Protein AF-A0A812UC90-F1 (afdb_monomer_lite)

Secondary structure (DSSP, 8-state):
--THHHHHHHHHHHHTTTTSS---HHHHHHHHHHHHHHHHHTS-S--TT---SGGGGT--HHHHHHHHHHHHHHHHHHHHHHHHHT-SHHHHHHHHHHSEEEEEES----THHHHHHHHHHHTTT-EEEE-SS-EEEEEEHHHHHHHHHHSHHHHHHHHHHHHHSPP---TT--------PPPPPP-----------------------------------------------------------------------------------------PPPP----HHHHHHHHHHHHS-SSPPPHHHHHHHHHHHHHS---HHHHHHH-HHHHHHHHHHHTTT-HHHHHHHHHHHHHHHHHHHHHHHHT-

Organism: NCBI:txid878477

Sequence (368 aa):
MALNANAMRARNIIQGKRKRAKVDYRAVAREIEAEERRRQGVFSDGSDGSQGEEAIETMTPKEWSAMHASQCAKATKLFHQWMLSTCTPRHDELLKRKGKLVTRLPVSLIGPGRILLQKGLASYGITLNFHAQETTVAVDATARQRYQARHVAEWQAAKAKLASKPPARDPQARPTLRLDAPAPEPSGQEDSKEPESGNTPRRKRLRRIVDSDEEAPVAPEAKVQPQPAAEEAAGPAETAAPPMAEQPEETAAPAEEVPASTADSMEAVPCSAEVLPPPAEEPLEKTVVKVKGALEATPAPPAAKVLEMLTFLETQRVNSEIMLSTKIGATVTGLRKTYAGYPTLAQRAKDLVQRWKSEYERERALRV

InterPro domains:
  IPR017923 Transcription factor IIS, N-terminal [PF08711] (308-358)
  IPR017923 Transcription factor IIS, N-terminal [PS51319] (289-363)
  IPR035441 TFIIS/LEDGF domain superfamily [G3DSA:1.20.930.10] (279-367)
  IPR035441 TFIIS/LEDGF domain superfamily [SSF47676] (287-364)

Radius of gyration: 35.53 Å; chains: 1; bounding box: 109×74×79 Å

Foldseek 3Di:
DPVVVVVVVVVVVVVVPPPDDDDPVVVVVVVVVVVVCVVVVPPPDDDPDPPPDPVVVVDDPVRVVVVLVVLLVLQVVVVVVVLLVCLDPVSVVVLVVVQKDKDKAQGQHDDPSVVVNCVVLVQLVWDWDHDRGIIMIIDGPSSSVSVCVVPVPSNVVSNVVVVPPPDPPPPVVPVPPPPPDPDDDDDDDDDDDDDDDDDDDPDDPDDDDDDDDDDDDDDDDDDDDDDDDDDDDDDDDDDDDDDDDDDDDDDDDDDDDDDDDDDDDDDDDPPPDDCDPPDPDDPPLVVLLVLLCLCVDPVHDDPVVLVVSLVVLVPDDCAPVSCVVNVVLVSLCVVCVVPVVDVVSNVSSVVSSVVNVVRNVVVVVVVD

pLDDT: mean 76.79, std 21.47, range [35.88, 98.44]

Structure (mmCIF, N/CA/C/O backbone):
data_AF-A0A812UC90-F1
#
_entry.id   AF-A0A812UC90-F1
#
loop_
_atom_site.group_PDB
_atom_site.id
_atom_site.type_symbol
_atom_site.label_atom_id
_atom_site.label_alt_id
_atom_site.label_comp_id
_atom_site.label_asym_id
_atom_site.label_entity_id
_atom_site.label_seq_id
_atom_site.pdbx_PDB_ins_code
_atom_site.Cartn_x
_atom_site.Cartn_y
_atom_site.Cartn_z
_atom_site.occupancy
_atom_site.B_iso_or_equiv
_atom_site.auth_seq_id
_atom_site.auth_comp_id
_atom_site.auth_asym_id
_atom_site.auth_atom_id
_atom_site.pdbx_PDB_model_num
ATOM 1 N N . MET A 1 1 ? 23.822 -21.141 -3.795 1.00 46.94 1 MET A N 1
ATOM 2 C CA . MET A 1 1 ? 25.252 -21.317 -4.147 1.00 46.94 1 MET A CA 1
ATOM 3 C C . MET A 1 1 ? 25.451 -21.966 -5.533 1.00 46.94 1 MET A C 1
ATOM 5 O O . MET A 1 1 ? 26.322 -22.809 -5.685 1.00 46.94 1 MET A O 1
ATOM 9 N N . ALA A 1 2 ? 24.690 -21.578 -6.569 1.00 46.91 2 ALA A N 1
ATOM 10 C CA . ALA A 1 2 ? 24.820 -22.155 -7.923 1.00 46.91 2 ALA A CA 1
ATOM 11 C C . ALA A 1 2 ? 25.459 -21.197 -8.956 1.00 46.91 2 ALA A C 1
ATOM 13 O O . ALA A 1 2 ? 25.820 -21.615 -10.051 1.00 46.91 2 ALA A O 1
ATOM 14 N N . LEU A 1 3 ? 25.662 -19.922 -8.602 1.00 47.84 3 LEU A N 1
ATOM 15 C CA . LEU A 1 3 ? 26.162 -18.883 -9.516 1.00 47.84 3 LEU A CA 1
ATOM 16 C C . LEU A 1 3 ? 27.681 -18.938 -9.767 1.00 47.84 3 LEU A C 1
ATOM 18 O O . LEU A 1 3 ? 28.172 -18.340 -10.719 1.00 47.84 3 LEU A O 1
ATOM 22 N N . ASN A 1 4 ? 28.436 -19.704 -8.972 1.00 49.97 4 ASN A N 1
ATOM 23 C CA . ASN A 1 4 ? 29.900 -19.751 -9.081 1.00 49.97 4 ASN A CA 1
ATOM 24 C C . ASN A 1 4 ? 30.415 -20.755 -10.140 1.00 49.97 4 ASN A C 1
ATOM 26 O O . ASN A 1 4 ? 31.593 -20.753 -10.492 1.00 49.97 4 ASN A O 1
ATOM 30 N N . ALA A 1 5 ? 29.540 -21.610 -10.684 1.00 50.75 5 ALA A N 1
ATOM 31 C CA . ALA A 1 5 ? 29.933 -22.657 -11.631 1.00 50.75 5 ALA A CA 1
ATOM 32 C C . ALA A 1 5 ? 30.154 -22.137 -13.068 1.00 50.75 5 ALA A C 1
ATOM 34 O O . ALA A 1 5 ? 31.010 -22.653 -13.790 1.00 50.75 5 ALA A O 1
ATOM 35 N N . ASN A 1 6 ? 29.439 -21.085 -13.485 1.00 51.56 6 ASN A N 1
ATOM 36 C CA . ASN A 1 6 ? 29.545 -20.551 -14.850 1.00 51.56 6 ASN A CA 1
ATOM 37 C C . ASN A 1 6 ? 30.770 -19.641 -15.045 1.00 51.56 6 ASN A C 1
ATOM 39 O O . ASN A 1 6 ? 31.414 -19.706 -16.092 1.00 51.56 6 ASN A O 1
ATOM 43 N N . ALA A 1 7 ? 31.173 -18.882 -14.019 1.00 52.47 7 ALA A N 1
ATOM 44 C CA . ALA A 1 7 ? 32.390 -18.063 -14.059 1.00 52.47 7 ALA A CA 1
ATOM 45 C C . ALA A 1 7 ? 33.676 -18.914 -14.170 1.00 52.47 7 ALA A C 1
ATOM 47 O O . ALA A 1 7 ? 34.642 -18.524 -14.830 1.00 52.47 7 ALA A O 1
ATOM 48 N N . MET A 1 8 ? 33.673 -20.119 -13.588 1.00 55.19 8 MET A N 1
ATOM 49 C CA . MET A 1 8 ? 34.780 -21.079 -13.692 1.00 55.19 8 MET A CA 1
ATOM 50 C C . MET A 1 8 ? 34.892 -21.712 -15.091 1.00 55.19 8 MET A C 1
ATOM 52 O O . MET A 1 8 ? 36.004 -21.946 -15.569 1.00 55.19 8 MET A O 1
ATOM 56 N N . ARG A 1 9 ? 33.774 -21.929 -15.803 1.00 57.47 9 ARG A N 1
ATOM 57 C CA . ARG A 1 9 ? 33.803 -22.471 -17.178 1.00 57.47 9 ARG A CA 1
ATOM 58 C C . ARG A 1 9 ? 34.457 -21.516 -18.178 1.00 57.47 9 ARG A C 1
ATOM 60 O O . ARG A 1 9 ? 35.242 -21.971 -19.005 1.00 57.47 9 ARG A O 1
ATOM 67 N N . ALA A 1 10 ? 34.213 -20.209 -18.069 1.00 55.09 10 ALA A N 1
ATOM 68 C CA . ALA A 1 10 ? 34.834 -19.217 -18.952 1.00 55.09 10 ALA A CA 1
ATOM 69 C C . ALA A 1 10 ? 36.364 -19.135 -18.765 1.00 55.09 10 ALA A C 1
ATOM 71 O O . ALA A 1 10 ? 37.107 -19.044 -19.742 1.00 55.09 10 ALA A O 1
ATOM 72 N N . ARG A 1 11 ? 36.857 -19.257 -17.522 1.00 57.16 11 ARG A N 1
ATOM 73 C CA . ARG A 1 11 ? 38.304 -19.260 -17.231 1.00 57.16 11 ARG A CA 1
ATOM 74 C C . ARG A 1 11 ? 39.027 -20.494 -17.784 1.00 57.16 11 ARG A C 1
ATOM 76 O O . ARG A 1 11 ? 40.157 -20.367 -18.254 1.00 57.16 11 ARG A O 1
ATOM 83 N N . ASN A 1 12 ? 38.371 -21.655 -17.824 1.00 53.69 12 ASN A N 1
ATOM 84 C CA . ASN A 1 12 ? 38.965 -22.878 -18.381 1.00 53.69 12 ASN A CA 1
ATOM 85 C C . ASN A 1 12 ? 39.064 -22.877 -19.917 1.00 53.69 12 ASN A C 1
ATOM 87 O O . ASN A 1 12 ? 39.987 -23.478 -20.468 1.00 53.69 12 ASN A O 1
ATOM 91 N N . ILE A 1 13 ? 38.199 -22.139 -20.622 1.00 56.16 13 ILE A N 1
ATOM 92 C CA . ILE A 1 13 ? 38.300 -21.973 -22.085 1.00 56.16 13 ILE A CA 1
ATOM 93 C C . ILE A 1 13 ? 39.561 -21.175 -22.468 1.00 56.16 13 ILE A C 1
ATOM 95 O O . ILE A 1 13 ? 40.180 -21.442 -23.499 1.00 56.16 13 ILE A O 1
ATOM 99 N N . ILE A 1 14 ? 39.989 -20.242 -21.613 1.00 54.38 14 ILE A N 1
ATOM 100 C CA . ILE A 1 14 ? 41.161 -19.385 -21.851 1.00 54.38 14 ILE A CA 1
ATOM 101 C C . ILE A 1 14 ? 42.474 -20.144 -21.594 1.00 54.38 14 ILE A C 1
ATOM 103 O O . ILE A 1 14 ? 43.466 -19.919 -22.288 1.00 54.38 14 ILE A O 1
ATOM 107 N N . GLN A 1 15 ? 42.498 -21.092 -20.651 1.00 54.84 15 GLN A N 1
ATOM 108 C CA . GLN A 1 15 ? 43.711 -21.869 -20.367 1.00 54.84 15 GLN A CA 1
ATOM 109 C C . GLN A 1 15 ? 43.974 -22.990 -21.389 1.00 54.84 15 GLN A C 1
ATOM 111 O O . GLN A 1 15 ? 45.133 -23.301 -21.664 1.00 54.84 15 GLN A O 1
ATOM 116 N N . GLY A 1 16 ? 42.932 -23.537 -22.028 1.00 47.44 16 GLY A N 1
ATOM 117 C CA . GLY A 1 16 ? 43.057 -24.637 -22.996 1.00 47.44 16 GLY A CA 1
ATOM 118 C C . GLY A 1 16 ? 43.622 -24.265 -24.376 1.00 47.44 16 GLY A C 1
ATOM 119 O O . GLY A 1 16 ? 43.987 -25.153 -25.144 1.00 47.44 16 GLY A O 1
ATOM 120 N N . LYS A 1 17 ? 43.732 -22.973 -24.719 1.00 51.25 17 LYS A N 1
ATOM 121 C CA . LYS A 1 17 ? 44.167 -22.516 -26.058 1.00 51.25 17 LYS A CA 1
ATOM 122 C C . LYS A 1 17 ? 45.594 -21.957 -26.118 1.00 51.25 17 LYS A C 1
ATOM 124 O O . LYS A 1 17 ? 45.976 -21.353 -27.114 1.00 51.25 17 LYS A O 1
ATOM 129 N N . ARG A 1 18 ? 46.439 -22.215 -25.113 1.00 51.59 18 ARG A N 1
ATOM 130 C CA . ARG A 1 18 ? 47.842 -21.738 -25.081 1.00 51.59 18 ARG A CA 1
ATOM 131 C C . ARG A 1 18 ? 48.803 -22.391 -26.090 1.00 51.59 18 ARG A C 1
ATOM 133 O O . ARG A 1 18 ? 49.991 -22.093 -26.051 1.00 51.59 18 ARG A O 1
ATOM 140 N N . LYS A 1 19 ? 48.342 -23.260 -26.998 1.00 57.25 19 LYS A N 1
ATOM 141 C CA . LYS A 1 19 ? 49.226 -23.922 -27.981 1.00 57.25 19 LY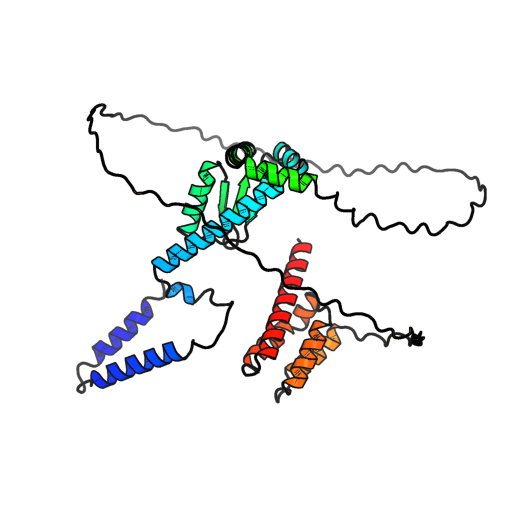S A CA 1
ATOM 142 C C . LYS A 1 19 ? 48.900 -23.693 -29.456 1.00 57.25 19 LYS A C 1
ATOM 144 O O . LYS A 1 19 ? 49.589 -24.271 -30.289 1.00 57.25 19 LYS A O 1
ATOM 149 N N . ARG A 1 20 ? 47.926 -22.854 -29.832 1.00 54.50 20 ARG A N 1
ATOM 150 C CA . ARG A 1 20 ? 47.703 -22.538 -31.257 1.00 54.50 20 ARG A CA 1
ATOM 151 C C . ARG A 1 20 ? 47.344 -21.070 -31.471 1.00 54.50 20 ARG A C 1
ATOM 153 O O . ARG A 1 20 ? 46.314 -20.620 -30.992 1.00 54.50 20 ARG A O 1
ATOM 160 N N . ALA A 1 21 ? 48.205 -20.415 -32.253 1.00 55.31 21 ALA A N 1
ATOM 161 C CA . ALA A 1 21 ? 48.102 -19.077 -32.833 1.00 55.31 21 ALA A CA 1
ATOM 162 C C . ALA A 1 21 ? 48.075 -17.896 -31.846 1.00 55.31 21 ALA A C 1
ATOM 164 O O . ALA A 1 21 ? 47.404 -17.915 -30.819 1.00 55.31 21 ALA A O 1
ATOM 165 N N . LYS A 1 22 ? 48.839 -16.848 -32.189 1.00 61.91 22 LYS A N 1
ATOM 166 C CA . LYS A 1 22 ? 48.808 -15.527 -31.550 1.00 61.91 22 LYS A CA 1
ATOM 167 C C . LYS A 1 22 ? 47.350 -15.075 -31.432 1.00 61.91 22 LYS A C 1
ATOM 169 O O . LYS A 1 22 ? 46.736 -14.719 -32.431 1.00 61.91 22 LYS A O 1
ATOM 174 N N . VAL A 1 23 ? 46.805 -15.120 -30.220 1.00 61.75 23 VAL A N 1
ATOM 175 C CA . VAL A 1 23 ? 45.516 -14.501 -29.914 1.00 61.75 23 VAL A CA 1
ATOM 176 C C . VAL A 1 23 ? 45.722 -13.000 -30.048 1.00 61.75 23 VAL A C 1
ATOM 178 O O . VAL A 1 23 ? 46.555 -12.424 -29.347 1.00 61.75 23 VAL A O 1
ATOM 181 N N . ASP A 1 24 ? 45.014 -12.378 -30.984 1.00 73.19 24 ASP A N 1
ATOM 182 C CA . ASP A 1 24 ? 45.051 -10.932 -31.146 1.00 73.19 24 ASP A CA 1
ATOM 183 C C . ASP A 1 24 ? 44.223 -10.290 -30.030 1.00 73.19 24 ASP A C 1
ATOM 185 O O . ASP A 1 24 ? 43.005 -10.125 -30.118 1.00 73.19 24 ASP A O 1
ATOM 189 N N . TYR A 1 25 ? 44.904 -9.959 -28.936 1.00 70.12 25 TYR A N 1
ATOM 190 C CA . TYR A 1 25 ? 44.295 -9.347 -27.760 1.00 70.12 25 TYR A CA 1
ATOM 191 C C . TYR A 1 25 ? 43.582 -8.021 -28.084 1.00 70.12 25 TYR A C 1
ATOM 193 O O . TYR A 1 25 ? 42.663 -7.646 -27.358 1.00 70.12 25 TYR A O 1
ATOM 201 N N . ARG A 1 26 ? 43.917 -7.340 -29.196 1.00 74.62 26 ARG A N 1
ATOM 202 C CA . ARG A 1 26 ? 43.179 -6.147 -29.651 1.00 74.62 26 ARG A CA 1
ATOM 203 C C . ARG A 1 26 ? 41.833 -6.478 -30.290 1.00 74.62 26 ARG A C 1
ATOM 205 O O . ARG A 1 26 ? 40.929 -5.647 -30.237 1.00 74.62 26 ARG A O 1
ATOM 212 N N . ALA A 1 27 ? 41.685 -7.644 -30.916 1.00 76.69 27 ALA A N 1
ATOM 213 C CA . ALA A 1 27 ? 40.391 -8.095 -31.427 1.00 76.69 27 ALA A CA 1
ATOM 214 C C . ALA A 1 27 ? 39.466 -8.484 -30.266 1.00 76.69 27 ALA A C 1
ATOM 216 O O . ALA A 1 27 ? 38.327 -8.032 -30.216 1.00 76.69 27 ALA A O 1
ATOM 217 N N . VAL A 1 28 ? 40.004 -9.203 -29.276 1.00 72.88 28 VAL A N 1
ATOM 218 C CA . VAL A 1 28 ? 39.262 -9.585 -28.063 1.00 72.88 28 VAL A CA 1
ATOM 219 C C . VAL A 1 28 ? 38.806 -8.353 -27.274 1.00 72.88 28 VAL A C 1
ATOM 221 O O . VAL A 1 28 ? 37.661 -8.301 -26.842 1.00 72.88 28 VAL A O 1
ATOM 224 N N . ALA A 1 29 ? 39.656 -7.332 -27.129 1.00 74.56 29 ALA A N 1
ATOM 225 C CA . ALA A 1 29 ? 39.276 -6.091 -26.450 1.00 74.56 29 ALA A CA 1
ATOM 226 C C . ALA A 1 29 ? 38.145 -5.339 -27.178 1.00 74.56 29 ALA A C 1
ATOM 228 O O . ALA A 1 29 ? 37.205 -4.884 -26.533 1.00 74.56 29 ALA A O 1
ATOM 229 N N . ARG A 1 30 ? 38.193 -5.264 -28.517 1.00 84.81 30 ARG A N 1
ATOM 230 C CA . ARG A 1 30 ? 37.124 -4.644 -29.321 1.00 84.81 30 ARG A CA 1
ATOM 231 C C . ARG A 1 30 ? 35.809 -5.414 -29.241 1.00 84.81 30 ARG A C 1
ATOM 233 O O . ARG A 1 30 ? 34.749 -4.800 -29.258 1.00 84.81 30 ARG A O 1
ATOM 240 N N . GLU A 1 31 ? 35.867 -6.738 -29.145 1.00 78.25 31 GLU A N 1
ATOM 241 C CA . GLU A 1 31 ? 34.673 -7.572 -29.007 1.00 78.25 31 GLU A CA 1
ATOM 242 C C . GLU A 1 31 ? 34.043 -7.444 -27.613 1.00 78.25 31 GLU A C 1
ATOM 244 O O . GLU A 1 31 ? 32.826 -7.328 -27.513 1.00 78.25 31 GLU A O 1
ATOM 249 N N . ILE A 1 32 ? 34.857 -7.341 -26.555 1.00 76.50 32 ILE A N 1
ATOM 250 C CA . ILE A 1 32 ? 34.382 -7.034 -25.195 1.00 76.50 32 ILE A CA 1
ATOM 251 C C . ILE A 1 32 ? 33.710 -5.653 -25.149 1.00 76.50 32 ILE A C 1
ATOM 253 O O . ILE A 1 32 ? 32.601 -5.536 -24.635 1.00 76.50 32 ILE A O 1
ATOM 257 N N . GLU A 1 33 ? 34.332 -4.624 -25.731 1.00 80.12 33 GLU A N 1
ATOM 258 C CA . GLU A 1 33 ? 33.763 -3.269 -25.753 1.00 80.12 33 GLU A CA 1
ATOM 259 C C . GLU A 1 33 ? 32.474 -3.202 -26.595 1.00 80.12 33 GLU A C 1
ATOM 261 O O . GLU A 1 33 ? 31.517 -2.521 -26.229 1.00 80.12 33 GLU A O 1
ATOM 266 N N . ALA A 1 34 ? 32.401 -3.942 -27.707 1.00 76.44 34 ALA A N 1
ATOM 267 C CA . ALA A 1 34 ? 31.184 -4.049 -28.511 1.00 76.44 34 ALA A CA 1
ATOM 268 C C . ALA A 1 34 ? 30.055 -4.783 -27.765 1.00 76.44 34 ALA A C 1
ATOM 270 O O . ALA A 1 34 ? 28.893 -4.391 -27.884 1.00 76.44 34 ALA A O 1
ATOM 271 N N . GLU A 1 35 ? 30.377 -5.814 -26.981 1.00 72.19 35 GLU A N 1
ATOM 272 C CA . GLU A 1 35 ? 29.414 -6.540 -26.147 1.00 72.19 35 GLU A CA 1
ATOM 273 C C . GLU A 1 35 ? 28.896 -5.668 -24.989 1.00 72.19 35 GLU A C 1
ATOM 275 O O . GLU A 1 35 ? 27.694 -5.649 -24.719 1.00 72.19 35 GLU A O 1
ATOM 280 N N . GLU A 1 36 ? 29.763 -4.873 -24.351 1.00 74.69 36 GLU A N 1
ATOM 281 C CA . GLU A 1 36 ? 29.351 -3.877 -23.351 1.00 74.69 36 GLU A CA 1
ATOM 282 C C . GLU A 1 36 ? 28.474 -2.780 -23.961 1.00 74.69 36 GLU A C 1
ATOM 284 O O . GLU A 1 36 ? 27.455 -2.414 -23.373 1.00 74.69 36 GLU A O 1
ATOM 289 N N . ARG A 1 37 ? 28.790 -2.315 -25.176 1.00 73.19 37 ARG A N 1
ATOM 290 C CA . ARG A 1 37 ? 27.971 -1.322 -25.889 1.00 73.19 37 ARG A CA 1
ATOM 291 C C . ARG A 1 37 ? 26.604 -1.886 -26.290 1.00 73.19 37 ARG A C 1
ATOM 293 O O . ARG A 1 37 ? 25.612 -1.168 -26.206 1.00 73.19 37 ARG A O 1
ATOM 300 N N . ARG A 1 38 ? 26.513 -3.175 -26.653 1.00 72.25 38 ARG A N 1
ATOM 301 C CA . ARG A 1 38 ? 25.219 -3.858 -26.860 1.00 72.25 38 ARG A CA 1
ATOM 302 C C . ARG A 1 38 ? 24.433 -4.004 -25.560 1.00 72.25 38 ARG A C 1
ATOM 304 O O . ARG A 1 38 ? 23.219 -3.849 -25.576 1.00 72.25 38 ARG A O 1
ATOM 311 N N . ARG A 1 39 ? 25.099 -4.246 -24.429 1.00 66.44 39 ARG A N 1
ATOM 312 C CA . ARG A 1 39 ? 24.434 -4.290 -23.117 1.00 66.44 39 ARG A CA 1
ATOM 313 C C . ARG A 1 39 ? 23.938 -2.920 -22.658 1.00 66.44 39 ARG A C 1
ATOM 315 O O . ARG A 1 39 ? 22.845 -2.838 -22.110 1.00 66.44 39 ARG A O 1
ATOM 322 N N . GLN A 1 40 ? 24.697 -1.856 -22.906 1.00 63.44 40 GLN A N 1
ATOM 323 C CA . GLN A 1 40 ? 24.301 -0.491 -22.544 1.00 63.44 40 GLN A CA 1
ATOM 324 C C . GLN A 1 40 ? 23.259 0.104 -23.505 1.00 63.44 40 GLN A C 1
ATOM 326 O O . GLN A 1 40 ? 22.399 0.864 -23.072 1.00 63.44 40 GLN A O 1
ATOM 331 N N . GLY A 1 41 ? 23.283 -0.265 -24.789 1.00 50.31 41 GLY A N 1
ATOM 332 C CA . GLY A 1 41 ? 22.373 0.273 -25.807 1.00 50.31 41 GLY A CA 1
ATOM 333 C C . GLY A 1 41 ? 20.961 -0.324 -25.831 1.00 50.31 41 GLY A C 1
ATOM 334 O O . GLY A 1 41 ? 20.109 0.201 -26.538 1.00 50.31 41 GLY A O 1
ATOM 335 N N . VAL A 1 42 ? 20.685 -1.400 -25.085 1.00 52.88 42 VAL A N 1
ATOM 336 C CA . VAL A 1 42 ? 19.375 -2.094 -25.105 1.00 52.88 42 VAL A CA 1
ATOM 337 C C . VAL A 1 42 ? 18.434 -1.637 -23.976 1.00 52.88 42 VAL A C 1
ATOM 339 O O . VAL A 1 42 ? 17.285 -2.061 -23.928 1.00 52.88 42 VAL A O 1
ATOM 342 N N . PHE A 1 43 ? 18.864 -0.736 -23.085 1.00 51.06 43 PHE A N 1
ATOM 343 C CA . PHE A 1 43 ? 18.085 -0.372 -21.888 1.00 51.06 43 PHE A CA 1
ATOM 344 C C . PHE A 1 43 ? 17.924 1.134 -21.647 1.00 51.06 43 PHE A C 1
ATOM 346 O O . PHE A 1 43 ? 17.833 1.588 -20.507 1.00 51.06 43 PHE A O 1
ATOM 353 N N . SER A 1 44 ? 17.848 1.920 -22.720 1.00 47.22 44 SER A N 1
ATOM 354 C CA . SER A 1 44 ? 17.475 3.333 -22.630 1.00 47.22 44 SER A CA 1
ATOM 355 C C . SER A 1 44 ? 16.347 3.662 -23.604 1.00 47.22 44 SER A C 1
ATOM 357 O O . SER A 1 44 ? 16.526 4.414 -24.551 1.00 47.22 44 SER A O 1
ATOM 359 N N . ASP A 1 45 ? 15.177 3.066 -23.378 1.00 44.97 45 ASP A N 1
ATOM 360 C CA . ASP A 1 45 ? 13.928 3.762 -23.682 1.00 44.97 45 ASP A CA 1
ATOM 361 C C . ASP A 1 45 ? 12.845 3.356 -22.670 1.00 44.97 45 ASP A C 1
ATOM 363 O O . ASP A 1 45 ? 12.832 2.237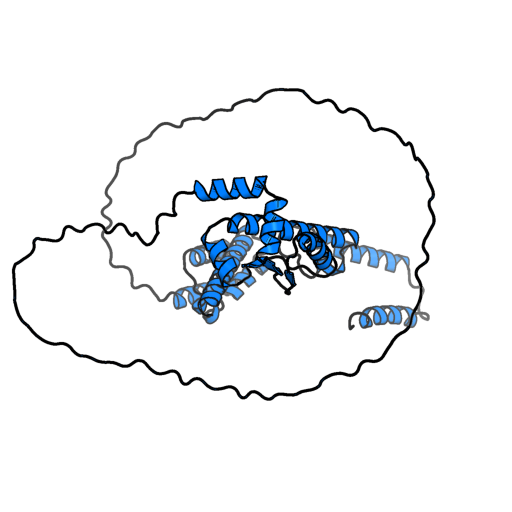 -22.155 1.00 44.97 45 ASP A O 1
ATOM 367 N N . GLY A 1 46 ? 12.030 4.328 -22.282 1.00 52.53 46 GLY A N 1
ATOM 368 C CA . GLY A 1 46 ? 11.429 4.455 -20.956 1.00 52.53 46 GLY A CA 1
ATOM 369 C C . GLY A 1 46 ? 10.543 3.296 -20.486 1.00 52.53 46 GLY A C 1
ATOM 370 O O . GLY A 1 46 ? 9.597 2.889 -21.154 1.00 52.53 46 GLY A O 1
ATOM 371 N N . SER A 1 47 ? 10.766 2.832 -19.252 1.00 46.53 47 SER A N 1
ATOM 372 C CA . SER A 1 47 ? 9.752 2.069 -18.519 1.00 46.53 47 SER A CA 1
ATOM 373 C C . SER A 1 47 ? 9.864 2.279 -17.011 1.00 46.53 47 SER A C 1
ATOM 375 O O . SER A 1 47 ? 10.523 1.528 -16.291 1.00 46.53 47 SER A O 1
ATOM 377 N N . ASP A 1 48 ? 9.111 3.268 -16.546 1.00 58.75 48 ASP A N 1
ATOM 378 C CA . ASP A 1 48 ? 8.725 3.460 -15.156 1.00 58.75 48 ASP A CA 1
ATOM 379 C C . ASP A 1 48 ? 7.820 2.295 -14.674 1.00 58.75 48 ASP A C 1
ATOM 381 O O . ASP A 1 48 ? 6.792 1.962 -15.284 1.00 58.75 48 ASP A O 1
ATOM 385 N N . GLY A 1 49 ? 8.224 1.640 -13.579 1.00 51.81 49 GLY A N 1
ATOM 386 C CA . GLY A 1 49 ? 7.316 0.868 -12.719 1.00 51.81 49 GLY A CA 1
ATOM 387 C C . GLY A 1 49 ? 7.421 -0.665 -12.659 1.00 51.81 49 GLY A C 1
ATOM 388 O O . GLY A 1 49 ? 6.535 -1.279 -12.069 1.00 51.81 49 GLY A O 1
ATOM 389 N N . SER A 1 50 ? 8.446 -1.322 -13.215 1.00 50.97 50 SER A N 1
ATOM 390 C CA . SER A 1 50 ? 8.651 -2.777 -12.999 1.00 50.97 50 SER A CA 1
ATOM 391 C C . SER A 1 50 ? 10.126 -3.191 -13.041 1.00 50.97 50 SER A C 1
ATOM 393 O O . SER A 1 50 ? 10.501 -4.160 -13.697 1.00 50.97 50 SER A O 1
ATOM 395 N N . GLN A 1 51 ? 10.965 -2.447 -12.328 1.00 48.88 51 GLN A N 1
ATOM 396 C CA . GLN A 1 51 ? 12.412 -2.656 -12.234 1.00 48.88 51 GLN A CA 1
ATOM 397 C C . GLN A 1 51 ? 12.777 -3.241 -10.855 1.00 48.88 51 GLN A C 1
ATOM 399 O O . GLN A 1 51 ? 13.545 -2.662 -10.097 1.00 48.88 51 GLN A O 1
ATOM 404 N N . GLY A 1 52 ? 12.106 -4.327 -10.460 1.00 51.53 52 GLY A N 1
ATOM 405 C CA . GLY A 1 52 ? 12.077 -4.754 -9.057 1.00 51.53 52 GLY A CA 1
ATOM 406 C C . GLY A 1 52 ? 13.100 -5.808 -8.646 1.00 51.53 52 GLY A C 1
ATOM 407 O O . GLY A 1 52 ? 13.585 -5.743 -7.524 1.00 51.53 52 GLY A O 1
ATOM 408 N N . GLU A 1 53 ? 13.417 -6.780 -9.503 1.00 52.97 53 GLU A N 1
ATOM 409 C CA . GLU A 1 53 ? 14.171 -7.964 -9.049 1.00 52.97 53 GLU A CA 1
ATOM 410 C C . GLU A 1 53 ? 15.544 -8.116 -9.712 1.00 52.97 53 GLU A C 1
ATOM 412 O O . GLU A 1 53 ? 16.497 -8.467 -9.024 1.00 52.97 53 GLU A O 1
ATOM 417 N N . GLU A 1 54 ? 15.713 -7.748 -10.986 1.00 51.88 54 GLU A N 1
ATOM 418 C CA . GLU A 1 54 ? 17.020 -7.875 -11.662 1.00 51.88 54 GLU A CA 1
ATOM 419 C C . GLU A 1 54 ? 17.973 -6.692 -11.395 1.00 51.88 54 GLU A C 1
ATOM 421 O O . GLU A 1 54 ? 19.184 -6.827 -11.537 1.00 51.88 54 GLU A O 1
ATOM 426 N N . ALA A 1 55 ? 17.460 -5.544 -10.932 1.00 55.56 55 ALA A N 1
ATOM 427 C CA . ALA A 1 55 ? 18.280 -4.373 -10.585 1.00 55.56 55 ALA A CA 1
ATOM 428 C C . ALA A 1 55 ? 18.972 -4.490 -9.212 1.00 55.56 55 ALA A C 1
ATOM 430 O O . ALA A 1 55 ? 19.847 -3.693 -8.875 1.00 55.56 55 ALA A O 1
ATOM 431 N N . ILE A 1 56 ? 18.586 -5.485 -8.411 1.00 58.53 56 ILE A N 1
ATOM 432 C CA . ILE A 1 56 ? 19.111 -5.697 -7.059 1.00 58.53 56 ILE A CA 1
ATOM 433 C C . ILE A 1 56 ? 20.579 -6.162 -7.109 1.00 58.53 56 ILE A C 1
ATOM 435 O O . ILE A 1 56 ? 21.362 -5.828 -6.218 1.00 58.53 56 ILE A O 1
ATOM 439 N N . GLU A 1 57 ? 20.981 -6.881 -8.163 1.00 67.31 57 GLU A N 1
ATOM 440 C CA . GLU A 1 57 ? 22.326 -7.463 -8.269 1.00 67.31 57 GLU A CA 1
ATOM 441 C C . GLU A 1 57 ? 23.412 -6.461 -8.698 1.00 67.31 57 GLU A C 1
ATOM 443 O O . GLU A 1 57 ? 24.595 -6.727 -8.490 1.00 67.31 57 GLU A O 1
ATOM 448 N N . THR A 1 58 ? 23.044 -5.293 -9.237 1.00 82.88 58 THR A N 1
ATOM 449 C CA . THR A 1 58 ? 24.008 -4.271 -9.695 1.00 82.88 58 THR A CA 1
ATOM 450 C C . THR A 1 58 ? 24.049 -3.013 -8.830 1.00 82.88 58 THR A C 1
ATOM 452 O O . THR A 1 58 ? 24.864 -2.132 -9.095 1.00 82.88 58 THR A O 1
ATOM 455 N N . MET A 1 59 ? 23.196 -2.902 -7.807 1.00 84.69 59 MET A N 1
ATOM 456 C CA . MET A 1 59 ? 23.176 -1.721 -6.943 1.00 84.69 59 MET A CA 1
ATOM 457 C C . MET A 1 59 ? 24.454 -1.607 -6.109 1.00 84.69 59 MET A C 1
ATOM 459 O O . MET A 1 59 ? 24.884 -2.546 -5.432 1.00 84.69 59 MET A O 1
ATOM 463 N N . THR A 1 60 ? 25.038 -0.413 -6.102 1.00 91.69 60 THR A N 1
ATOM 464 C CA . THR A 1 60 ? 26.183 -0.091 -5.251 1.00 91.69 60 THR A CA 1
ATOM 465 C C . THR A 1 60 ? 25.775 -0.109 -3.769 1.00 91.69 60 THR A C 1
ATOM 467 O O . THR A 1 60 ? 24.623 0.184 -3.431 1.00 91.69 60 THR A O 1
ATOM 470 N N . PRO A 1 61 ? 26.702 -0.375 -2.827 1.00 91.50 61 PRO A N 1
ATOM 471 C CA . PRO A 1 61 ? 26.395 -0.328 -1.392 1.00 91.50 61 PRO A CA 1
ATOM 472 C C . PRO A 1 61 ? 25.777 1.004 -0.926 1.00 91.50 61 PRO A C 1
ATOM 474 O O . PRO A 1 61 ? 24.972 1.032 0.007 1.00 91.50 61 PRO A O 1
ATOM 477 N N . LYS A 1 62 ? 26.123 2.116 -1.593 1.00 93.38 62 LYS A N 1
ATOM 478 C CA . LYS A 1 62 ? 25.565 3.447 -1.317 1.00 93.38 62 LYS A CA 1
ATOM 479 C C . LYS A 1 62 ? 24.085 3.535 -1.701 1.00 93.38 62 LYS A C 1
ATOM 481 O O . LYS A 1 62 ? 23.290 4.044 -0.915 1.00 93.38 62 LYS A O 1
ATOM 486 N N . GLU A 1 63 ? 23.713 3.011 -2.866 1.00 92.69 63 GLU A N 1
ATOM 487 C CA . GLU A 1 63 ? 22.320 2.963 -3.331 1.00 92.69 63 GLU A CA 1
ATOM 488 C C . GLU A 1 63 ? 21.469 2.045 -2.455 1.00 92.69 63 GLU A C 1
ATOM 490 O O . GLU A 1 63 ? 20.367 2.422 -2.065 1.00 92.69 63 GLU A O 1
ATOM 495 N N . TRP A 1 64 ? 22.016 0.897 -2.046 1.00 90.44 64 TRP A N 1
ATOM 496 C CA . TRP A 1 64 ? 21.374 0.001 -1.082 1.00 90.44 64 TRP A CA 1
ATOM 497 C C . TRP A 1 64 ? 21.062 0.692 0.246 1.00 90.44 64 TRP A C 1
ATOM 499 O O . TRP A 1 64 ? 19.946 0.595 0.764 1.00 90.44 64 TRP A O 1
ATOM 509 N N . SER A 1 65 ? 22.038 1.418 0.796 1.00 92.19 65 SER A N 1
ATOM 510 C CA . SER A 1 65 ? 21.856 2.186 2.030 1.00 92.19 65 SER A CA 1
ATOM 511 C C . SER A 1 65 ? 20.784 3.269 1.868 1.00 92.19 65 SER A C 1
ATOM 513 O O . SER A 1 65 ? 19.879 3.377 2.698 1.00 92.19 65 SER A O 1
ATOM 515 N N . ALA A 1 66 ? 20.820 4.016 0.758 1.00 93.38 66 ALA A N 1
ATOM 516 C CA . ALA A 1 66 ? 19.830 5.046 0.450 1.00 93.38 66 ALA A CA 1
ATOM 517 C C . ALA A 1 66 ? 18.415 4.466 0.275 1.00 93.38 66 ALA A C 1
ATOM 519 O O . ALA A 1 66 ? 17.448 5.015 0.808 1.00 93.38 66 ALA A O 1
ATOM 520 N N . MET A 1 67 ? 18.286 3.322 -0.402 1.00 93.38 67 MET A N 1
ATOM 521 C CA . MET A 1 67 ? 17.019 2.609 -0.561 1.00 93.38 67 MET A CA 1
ATOM 522 C C . MET A 1 67 ? 16.452 2.186 0.800 1.00 93.38 67 MET A C 1
ATOM 524 O O . MET A 1 67 ? 15.280 2.439 1.083 1.00 93.38 67 MET A O 1
ATOM 528 N N . HIS A 1 68 ? 17.268 1.590 1.674 1.00 93.31 68 HIS A N 1
ATOM 529 C CA . HIS A 1 68 ? 16.827 1.197 3.013 1.00 93.31 68 HIS A CA 1
ATOM 530 C C . HIS A 1 68 ? 16.448 2.394 3.888 1.00 93.31 68 HIS A C 1
ATOM 532 O O . HIS A 1 68 ? 15.440 2.329 4.595 1.00 93.31 68 HIS A O 1
ATOM 538 N N . ALA A 1 69 ? 17.206 3.491 3.821 1.00 94.50 69 ALA A N 1
ATOM 539 C CA . ALA A 1 69 ? 16.871 4.730 4.516 1.00 94.50 69 ALA A CA 1
ATOM 540 C C . ALA A 1 69 ? 15.525 5.293 4.031 1.00 94.50 69 ALA A C 1
ATOM 542 O O . ALA A 1 69 ? 14.667 5.628 4.848 1.00 94.50 69 ALA A O 1
ATOM 543 N N . SER A 1 70 ? 15.296 5.304 2.714 1.00 95.00 70 SER A N 1
ATOM 544 C CA . SER A 1 70 ? 14.035 5.737 2.102 1.00 95.00 70 SER A CA 1
ATOM 545 C C . SER A 1 70 ? 12.850 4.861 2.529 1.00 95.00 70 SER A C 1
ATOM 547 O O . SER A 1 70 ? 11.819 5.372 2.975 1.00 95.00 70 SER A O 1
ATOM 549 N N . GLN A 1 71 ? 12.999 3.532 2.499 1.00 95.25 71 GLN A N 1
ATOM 550 C CA . GLN A 1 71 ? 11.963 2.608 2.972 1.00 95.25 71 GLN A CA 1
ATOM 551 C C . GLN A 1 71 ? 11.677 2.781 4.472 1.00 95.25 71 GLN A C 1
ATOM 553 O O . GLN A 1 71 ? 10.514 2.776 4.881 1.00 95.25 71 GLN A O 1
ATOM 558 N N . CYS A 1 72 ? 12.713 2.979 5.293 1.00 96.75 72 CYS A N 1
ATOM 559 C CA . CYS A 1 72 ? 12.576 3.238 6.726 1.00 96.75 72 CYS A CA 1
ATOM 560 C C . CYS A 1 72 ? 11.847 4.564 6.995 1.00 96.75 72 CYS A C 1
ATOM 562 O O . CYS A 1 72 ? 10.939 4.610 7.830 1.00 96.75 72 CYS A O 1
ATOM 564 N N . ALA A 1 73 ? 12.178 5.626 6.256 1.00 97.06 73 ALA A N 1
ATOM 565 C CA . ALA A 1 73 ? 11.487 6.910 6.334 1.00 97.06 73 ALA A CA 1
ATOM 566 C C . ALA A 1 73 ? 10.010 6.774 5.928 1.00 97.06 73 ALA A C 1
ATOM 568 O O . ALA A 1 73 ? 9.124 7.256 6.635 1.00 97.06 73 ALA A O 1
ATOM 569 N N . LYS A 1 74 ? 9.721 6.033 4.847 1.00 97.38 74 LYS A N 1
ATOM 570 C CA . LYS A 1 74 ? 8.350 5.739 4.403 1.00 97.38 74 LYS A CA 1
ATOM 571 C C . LYS A 1 74 ? 7.557 4.975 5.466 1.00 97.38 74 LYS A C 1
ATOM 573 O O . LYS A 1 74 ? 6.438 5.370 5.786 1.00 97.38 74 LYS A O 1
ATOM 578 N N . ALA A 1 75 ? 8.131 3.916 6.040 1.00 97.62 75 ALA A N 1
ATOM 579 C CA . ALA A 1 75 ? 7.500 3.143 7.110 1.00 97.62 75 ALA A CA 1
ATOM 580 C C . ALA A 1 75 ? 7.235 4.007 8.352 1.00 97.62 75 ALA A C 1
ATOM 582 O O . ALA A 1 75 ? 6.145 3.960 8.917 1.00 97.62 75 ALA A O 1
ATOM 583 N N . THR A 1 76 ? 8.196 4.854 8.724 1.00 97.81 76 THR A N 1
ATOM 584 C CA . THR A 1 76 ? 8.066 5.788 9.848 1.00 97.81 76 THR A CA 1
ATOM 585 C C . THR A 1 76 ? 6.944 6.797 9.605 1.00 97.81 76 THR A C 1
ATOM 587 O O . THR A 1 76 ? 6.117 7.010 10.489 1.00 97.81 76 THR A O 1
ATOM 590 N N . LYS A 1 77 ? 6.845 7.369 8.399 1.00 98.00 77 LYS A N 1
ATOM 591 C CA . LYS A 1 77 ? 5.765 8.295 8.024 1.00 98.00 77 LYS A CA 1
ATOM 592 C C . LYS A 1 77 ? 4.386 7.635 8.109 1.00 98.00 77 LYS A C 1
ATOM 594 O O . LYS A 1 77 ? 3.473 8.205 8.702 1.00 98.00 77 LYS A O 1
ATOM 599 N N . LEU A 1 78 ? 4.243 6.425 7.562 1.00 97.94 78 LEU A N 1
ATOM 600 C CA . LEU A 1 78 ? 2.993 5.660 7.640 1.00 97.94 78 LEU A CA 1
ATOM 601 C C . LEU A 1 78 ? 2.628 5.315 9.088 1.00 97.94 78 LEU A C 1
ATOM 603 O O . LEU A 1 78 ? 1.461 5.397 9.461 1.00 97.94 78 LEU A O 1
ATOM 607 N N . PHE A 1 79 ? 3.622 4.982 9.914 1.00 98.12 79 PHE A N 1
ATOM 608 C CA . PHE A 1 79 ? 3.430 4.760 11.342 1.00 98.12 79 PHE A CA 1
ATOM 609 C C . PHE A 1 79 ? 2.894 6.015 12.055 1.00 98.12 79 PHE A C 1
ATOM 611 O O . PHE A 1 79 ? 1.892 5.910 12.757 1.00 98.12 79 PHE A O 1
ATOM 618 N N . HIS A 1 80 ? 3.491 7.195 11.838 1.00 98.12 80 HIS A N 1
ATOM 619 C CA . HIS A 1 80 ? 3.018 8.450 12.446 1.00 98.12 80 HIS A CA 1
ATOM 620 C C . HIS A 1 80 ? 1.590 8.778 11.998 1.00 98.12 80 HIS A C 1
ATOM 622 O O . HIS A 1 80 ? 0.719 9.053 12.823 1.00 98.12 80 HIS A O 1
ATOM 628 N N . GLN A 1 81 ? 1.309 8.663 10.696 1.00 98.19 81 GLN A N 1
ATOM 629 C CA . GLN A 1 81 ? -0.032 8.879 10.155 1.00 98.19 81 GLN A CA 1
ATOM 630 C C . GLN A 1 81 ? -1.062 7.931 10.783 1.00 98.19 81 GLN A C 1
ATOM 632 O O . GLN A 1 81 ? -2.158 8.357 11.154 1.00 98.19 81 GLN A O 1
ATOM 637 N N . TRP A 1 82 ? -0.711 6.652 10.931 1.00 97.94 82 TRP A N 1
ATOM 638 C CA . TRP A 1 82 ? -1.570 5.681 11.592 1.00 97.94 82 TRP A CA 1
ATOM 639 C C . TRP A 1 82 ? -1.777 6.029 13.070 1.00 97.94 82 TRP A C 1
ATOM 641 O O . TRP A 1 82 ? -2.925 6.094 13.503 1.00 97.94 82 TRP A O 1
ATOM 651 N N . MET A 1 83 ? -0.721 6.344 13.826 1.00 98.12 83 MET A N 1
ATOM 652 C CA . MET A 1 83 ? -0.837 6.745 15.233 1.00 98.12 83 MET A CA 1
ATOM 653 C C . MET A 1 83 ? -1.797 7.922 15.415 1.00 98.12 83 MET A C 1
ATOM 655 O O . MET A 1 83 ? -2.712 7.839 16.234 1.00 98.12 83 MET A O 1
ATOM 659 N N . LEU A 1 84 ? -1.669 8.968 14.596 1.00 97.94 84 LEU A N 1
ATOM 660 C CA . LEU A 1 84 ? -2.560 10.133 14.633 1.00 97.94 84 LEU A CA 1
ATOM 661 C C . LEU A 1 84 ? -4.005 9.794 14.222 1.00 97.94 84 LEU A C 1
ATOM 663 O O . LEU A 1 84 ? -4.953 10.399 14.722 1.00 97.94 84 LEU A O 1
ATOM 667 N N . SER A 1 85 ? -4.207 8.791 13.362 1.00 96.88 85 SER A N 1
ATOM 668 C CA . SER A 1 85 ? -5.550 8.295 13.023 1.00 96.88 85 SER A CA 1
ATOM 669 C C . SER A 1 85 ? -6.222 7.523 14.167 1.00 96.88 85 SER A C 1
ATOM 671 O O . SER A 1 85 ? -7.448 7.431 14.215 1.00 96.88 85 SER A O 1
ATOM 673 N N . THR A 1 86 ? -5.440 7.003 15.122 1.00 97.25 86 THR A N 1
ATOM 674 C CA . THR A 1 86 ? -5.967 6.266 16.282 1.00 97.25 86 THR A CA 1
ATOM 675 C C . THR A 1 86 ? -6.432 7.169 17.427 1.00 97.25 86 THR A C 1
ATOM 677 O O . THR A 1 86 ? -6.903 6.655 18.435 1.00 97.25 86 THR A O 1
ATOM 680 N N . CYS A 1 87 ? -6.388 8.500 17.290 1.00 95.69 87 CYS A N 1
ATOM 681 C CA . CYS A 1 87 ? -6.808 9.483 18.305 1.00 95.69 87 CYS A CA 1
ATOM 682 C C . CYS A 1 87 ? -8.327 9.526 18.604 1.00 95.69 87 CYS A C 1
ATOM 684 O O . CYS A 1 87 ? -8.851 10.559 19.016 1.00 95.69 87 CYS A O 1
ATOM 686 N N . THR A 1 88 ? -9.057 8.429 18.401 1.00 95.44 88 THR A N 1
ATOM 687 C CA . THR A 1 88 ? -10.510 8.340 18.616 1.00 95.44 88 THR A CA 1
ATOM 688 C C . THR A 1 88 ? -10.846 7.531 19.879 1.00 95.44 88 THR A C 1
ATOM 690 O O . THR A 1 88 ? -10.167 6.526 20.118 1.00 95.44 88 THR A O 1
ATOM 693 N N . PRO A 1 89 ? -11.965 7.815 20.576 1.00 95.56 89 PRO A N 1
ATOM 694 C CA . PRO A 1 89 ? -12.396 7.049 21.755 1.00 95.56 89 PRO A CA 1
ATOM 695 C C . PRO A 1 89 ? -12.520 5.535 21.515 1.00 95.56 89 PRO A C 1
ATOM 697 O O . PRO A 1 89 ? -12.136 4.727 22.358 1.00 95.56 89 PRO A O 1
ATOM 700 N N . ARG A 1 90 ? -12.959 5.125 20.317 1.00 95.88 90 ARG A N 1
ATOM 701 C CA . ARG A 1 90 ? -13.087 3.708 19.933 1.00 95.88 90 ARG A CA 1
ATOM 702 C C . ARG A 1 90 ? -11.759 2.946 19.999 1.00 95.88 90 ARG A C 1
ATOM 704 O O . ARG A 1 90 ? -11.723 1.786 20.406 1.00 95.88 90 ARG A O 1
ATOM 711 N N . HIS A 1 91 ? -10.666 3.581 19.584 1.00 97.25 91 HIS A N 1
ATOM 712 C CA . HIS A 1 91 ? -9.335 2.978 19.636 1.00 97.25 91 HIS A CA 1
ATOM 713 C C . HIS A 1 91 ? -8.809 2.910 21.075 1.00 97.25 91 HIS A C 1
ATOM 715 O O . HIS A 1 91 ? -8.127 1.947 21.417 1.00 97.25 91 HIS A O 1
ATOM 721 N N . ASP A 1 92 ? -9.171 3.867 21.934 1.00 96.25 92 ASP A N 1
ATOM 722 C CA . ASP A 1 92 ? -8.848 3.827 23.367 1.00 96.25 92 ASP A CA 1
ATOM 723 C C . ASP A 1 92 ? -9.547 2.653 24.055 1.00 96.25 92 ASP A C 1
ATOM 725 O O . ASP A 1 92 ? -8.923 1.917 24.816 1.00 96.25 92 ASP A O 1
ATOM 729 N N . GLU A 1 93 ? -10.825 2.423 23.748 1.00 97.44 93 GLU A N 1
ATOM 730 C CA . GLU A 1 93 ? -11.566 1.263 24.249 1.00 97.44 93 GLU A CA 1
ATOM 731 C C . GLU A 1 93 ? -10.991 -0.060 23.741 1.00 97.44 93 GLU A C 1
ATOM 733 O O . GLU A 1 93 ? -10.831 -1.004 24.517 1.00 97.44 93 GLU A O 1
ATOM 738 N N . LEU A 1 94 ? -10.638 -0.137 22.453 1.00 96.69 94 LEU A N 1
ATOM 739 C CA . LEU A 1 94 ? -9.973 -1.314 21.893 1.00 96.69 94 LEU A CA 1
ATOM 740 C C . LEU A 1 94 ? -8.638 -1.584 22.584 1.00 96.69 94 LEU A C 1
ATOM 742 O O . LEU A 1 94 ? -8.343 -2.738 22.885 1.00 96.69 94 LEU A O 1
ATOM 746 N N . LEU A 1 95 ? -7.861 -0.539 22.867 1.00 97.25 95 LEU A N 1
ATOM 747 C CA . LEU A 1 95 ? -6.588 -0.660 23.562 1.00 97.25 95 LEU A CA 1
ATOM 748 C C . LEU A 1 95 ? -6.779 -1.107 25.017 1.00 97.25 95 LEU A C 1
ATOM 750 O O . LEU A 1 95 ? -6.059 -1.991 25.465 1.00 97.25 95 LEU A O 1
ATOM 754 N N . LYS A 1 96 ? -7.794 -0.593 25.726 1.00 97.31 96 LYS A N 1
ATOM 755 C CA . LYS A 1 96 ? -8.158 -1.050 27.081 1.00 97.31 96 LYS A CA 1
ATOM 756 C C . LYS A 1 96 ? -8.606 -2.514 27.104 1.00 97.31 96 LYS A C 1
ATOM 758 O O . LYS A 1 96 ? -8.241 -3.246 28.014 1.00 97.31 96 LYS A O 1
ATOM 763 N N . ARG A 1 97 ? -9.383 -2.955 26.105 1.00 97.88 97 ARG A N 1
ATOM 764 C CA . ARG A 1 97 ? -9.920 -4.328 26.034 1.00 97.88 97 ARG A CA 1
ATOM 765 C C . ARG A 1 97 ? -8.898 -5.356 25.555 1.00 97.88 97 ARG A C 1
ATOM 767 O O . ARG A 1 97 ? -8.854 -6.459 26.083 1.00 97.88 97 ARG A O 1
ATOM 774 N N . LYS A 1 98 ? -8.121 -5.033 24.516 1.00 97.00 98 LYS A N 1
ATOM 775 C CA . LYS A 1 98 ? -7.173 -5.965 23.878 1.00 97.00 98 LYS A CA 1
ATOM 776 C C . LYS A 1 98 ? -5.739 -5.821 24.391 1.00 97.00 98 LYS A C 1
ATOM 778 O O . LYS A 1 98 ? -4.900 -6.647 24.045 1.00 97.00 98 LYS A O 1
ATOM 783 N N . GLY A 1 99 ? -5.430 -4.753 25.124 1.00 97.44 99 GLY A N 1
ATOM 784 C CA . GLY A 1 99 ? -4.081 -4.406 25.586 1.00 97.44 99 GLY A CA 1
ATOM 785 C C . GLY A 1 99 ? -3.149 -3.861 24.496 1.00 97.44 99 GLY A C 1
ATOM 786 O O . GLY A 1 99 ? -2.123 -3.266 24.814 1.00 97.44 99 GLY A O 1
ATOM 787 N N . LYS A 1 100 ? -3.490 -4.037 23.212 1.00 97.75 100 LYS A N 1
ATOM 788 C CA . LYS A 1 100 ? -2.667 -3.622 22.069 1.00 97.75 100 LYS A CA 1
ATOM 789 C C . LYS A 1 100 ? -3.494 -3.229 20.846 1.00 97.75 100 LYS A C 1
ATOM 791 O O . LYS A 1 100 ? -4.531 -3.831 20.559 1.00 97.75 100 LYS A O 1
ATOM 796 N N . LEU A 1 101 ? -2.985 -2.260 20.096 1.00 98.00 101 LEU A N 1
ATOM 797 C CA . LEU A 1 101 ? -3.416 -1.902 18.748 1.00 98.00 101 LEU A CA 1
ATOM 798 C C . LEU A 1 101 ? -2.418 -2.485 17.751 1.00 98.00 101 LEU A C 1
ATOM 800 O O . LEU A 1 101 ? -1.211 -2.354 17.934 1.00 98.00 101 LEU A O 1
ATOM 804 N N . VAL A 1 102 ? -2.920 -3.144 16.709 1.00 98.06 102 VAL A N 1
ATOM 805 C CA . VAL A 1 102 ? -2.086 -3.797 15.694 1.00 98.06 102 VAL A CA 1
ATOM 806 C C . VAL A 1 102 ? -2.457 -3.256 14.322 1.00 98.06 102 VAL A C 1
ATOM 808 O O . VAL A 1 102 ? -3.639 -3.196 13.988 1.00 98.06 102 VAL A O 1
ATOM 811 N N . THR A 1 103 ? -1.453 -2.889 13.530 1.00 97.94 103 THR A N 1
ATOM 812 C CA . THR A 1 103 ? -1.615 -2.485 12.129 1.00 97.94 103 THR A CA 1
ATOM 813 C C . THR A 1 103 ? -0.567 -3.147 11.246 1.00 97.94 103 THR A C 1
ATOM 815 O O . THR A 1 103 ? 0.468 -3.601 11.735 1.00 97.94 103 THR A O 1
ATOM 818 N N . ARG A 1 104 ? -0.826 -3.188 9.940 1.00 97.94 104 ARG A N 1
ATOM 819 C CA . ARG A 1 104 ? 0.095 -3.699 8.924 1.00 97.94 104 ARG A CA 1
ATOM 820 C C . ARG A 1 104 ? 0.522 -2.544 8.032 1.00 97.94 104 ARG A C 1
ATOM 822 O O . ARG A 1 104 ? -0.314 -1.885 7.419 1.00 97.94 104 ARG A O 1
ATOM 829 N N . LEU A 1 105 ? 1.821 -2.281 7.986 1.00 97.69 105 LEU A N 1
ATOM 830 C CA . LEU A 1 105 ? 2.408 -1.281 7.106 1.00 97.69 105 LEU A CA 1
ATOM 831 C C . LEU A 1 105 ? 2.816 -1.958 5.789 1.00 97.69 105 LEU A C 1
ATOM 833 O O . LEU A 1 105 ? 3.592 -2.918 5.839 1.00 97.69 105 LEU A O 1
ATOM 837 N N . PRO A 1 106 ? 2.365 -1.458 4.622 1.00 96.25 106 PRO A N 1
ATOM 838 C CA . PRO A 1 106 ? 2.692 -2.015 3.307 1.00 96.25 106 PRO A CA 1
ATOM 839 C C . PRO A 1 106 ? 4.112 -1.612 2.870 1.00 96.25 106 PRO A C 1
ATOM 841 O O . PRO A 1 106 ? 4.317 -0.935 1.861 1.00 96.25 106 PRO A O 1
ATOM 844 N N . VAL A 1 107 ? 5.106 -1.959 3.688 1.00 95.38 107 VAL A N 1
ATOM 845 C CA . VAL A 1 107 ? 6.528 -1.733 3.427 1.00 95.38 107 VAL A CA 1
ATOM 846 C C . VAL A 1 107 ? 7.286 -3.008 3.779 1.00 95.38 107 VAL A C 1
ATOM 848 O O . VAL A 1 107 ? 7.315 -3.426 4.942 1.00 95.38 107 VAL A O 1
ATOM 851 N N . SER A 1 108 ? 7.912 -3.610 2.770 1.00 92.56 108 SER A N 1
ATOM 852 C CA . SER A 1 108 ? 8.835 -4.729 2.931 1.00 92.56 108 SER A CA 1
ATOM 853 C C . SER A 1 108 ? 10.201 -4.192 3.345 1.00 92.56 108 SER A C 1
ATOM 855 O O . SER A 1 108 ? 10.913 -3.590 2.542 1.00 92.56 108 SER A O 1
ATOM 857 N N . LEU A 1 109 ? 10.574 -4.402 4.603 1.00 94.06 109 LEU A N 1
ATOM 858 C CA . LEU A 1 109 ? 11.914 -4.088 5.086 1.00 94.06 109 LEU A CA 1
ATOM 859 C C . LEU A 1 109 ? 12.732 -5.371 5.137 1.00 94.06 109 LEU A C 1
ATOM 861 O O . LEU A 1 109 ? 12.281 -6.389 5.666 1.00 94.06 109 LEU A O 1
ATOM 865 N N . ILE A 1 110 ? 13.949 -5.319 4.609 1.00 91.06 110 ILE A N 1
ATOM 866 C CA . ILE A 1 110 ? 14.913 -6.422 4.612 1.00 91.06 110 ILE A CA 1
ATOM 867 C C . ILE A 1 110 ? 16.246 -5.872 5.134 1.00 91.06 110 ILE A C 1
ATOM 869 O O . ILE A 1 110 ? 16.535 -4.685 4.976 1.00 91.06 110 ILE A O 1
ATOM 873 N N . GLY A 1 111 ? 17.031 -6.717 5.805 1.00 92.56 111 GLY A N 1
ATOM 874 C CA . GLY A 1 111 ? 18.402 -6.388 6.198 1.00 92.56 111 GLY A CA 1
ATOM 875 C C . GLY A 1 111 ? 18.515 -5.140 7.097 1.00 92.56 111 GLY A C 1
ATOM 876 O O . GLY A 1 111 ? 17.738 -5.015 8.052 1.00 92.56 111 GLY A O 1
ATOM 877 N N . PRO A 1 112 ? 19.456 -4.213 6.816 1.00 94.38 112 PRO A N 1
ATOM 878 C CA . PRO A 1 112 ? 19.716 -3.026 7.639 1.00 94.38 112 PRO A CA 1
ATOM 879 C C . PRO A 1 112 ? 18.489 -2.141 7.895 1.00 94.38 112 PRO A C 1
ATOM 881 O O . PRO A 1 112 ? 18.363 -1.566 8.977 1.00 94.38 112 PRO A O 1
ATOM 884 N N . GLY A 1 113 ? 17.545 -2.075 6.948 1.00 94.25 113 GLY A N 1
ATOM 885 C CA . GLY A 1 113 ? 16.314 -1.295 7.104 1.00 94.25 113 GLY A CA 1
ATOM 886 C C . GLY A 1 113 ? 15.449 -1.748 8.288 1.00 94.25 113 GLY A C 1
ATOM 887 O O . GLY A 1 113 ? 14.835 -0.913 8.951 1.00 94.25 113 GLY A O 1
ATOM 888 N N . ARG A 1 114 ? 15.450 -3.052 8.619 1.00 96.69 114 ARG A N 1
ATOM 889 C CA . ARG A 1 114 ? 14.735 -3.583 9.798 1.00 96.69 114 ARG A CA 1
ATOM 890 C C . ARG A 1 114 ? 15.329 -3.048 11.096 1.00 96.69 114 ARG A C 1
ATOM 892 O O . ARG A 1 114 ? 14.591 -2.616 11.975 1.00 96.69 114 ARG A O 1
ATOM 899 N N . ILE A 1 115 ? 16.659 -3.045 11.184 1.00 96.56 115 ILE A N 1
ATOM 900 C CA . ILE A 1 115 ? 17.403 -2.601 12.368 1.00 96.56 115 ILE A CA 1
ATOM 901 C C . ILE A 1 115 ? 17.199 -1.100 12.582 1.00 96.56 115 ILE A C 1
ATOM 903 O O . ILE A 1 115 ? 16.954 -0.674 13.709 1.00 96.56 115 ILE A O 1
ATOM 907 N N . LEU A 1 116 ? 17.265 -0.303 11.510 1.00 96.69 116 LEU A N 1
ATOM 908 C CA . LEU A 1 116 ? 17.036 1.142 11.576 1.00 96.69 116 LEU A CA 1
ATOM 909 C C . LEU A 1 116 ? 15.624 1.467 12.071 1.00 96.69 116 LEU A C 1
ATOM 911 O O . LEU A 1 116 ? 15.478 2.244 13.017 1.00 96.69 116 LEU A O 1
ATOM 915 N N . LEU A 1 117 ? 14.596 0.824 11.503 1.00 97.56 117 LEU A N 1
ATOM 916 C CA . LEU A 1 117 ? 13.218 1.052 11.938 1.00 97.56 117 LEU A CA 1
ATOM 917 C C . LEU A 1 117 ? 13.004 0.595 13.386 1.00 97.56 117 LEU A C 1
ATOM 919 O O . LEU A 1 117 ? 12.396 1.316 14.177 1.00 97.56 117 LEU A O 1
ATOM 923 N N . GLN A 1 118 ? 13.531 -0.577 13.752 1.00 97.75 118 GLN A N 1
ATOM 924 C CA . GLN A 1 118 ? 13.425 -1.102 15.110 1.00 97.75 118 GLN A CA 1
ATOM 925 C C . GLN A 1 118 ? 14.091 -0.173 16.124 1.00 97.75 118 GLN A C 1
ATOM 927 O O . GLN A 1 118 ? 13.478 0.124 17.143 1.00 97.75 118 GLN A O 1
ATOM 932 N N . LYS A 1 119 ? 15.290 0.350 15.842 1.00 97.50 119 LYS A N 1
ATOM 933 C CA . LYS A 1 119 ? 15.959 1.328 16.714 1.00 97.50 119 LYS A CA 1
ATOM 934 C C . LYS A 1 119 ? 15.164 2.629 16.838 1.00 97.50 119 LYS A C 1
ATOM 936 O O . LYS A 1 119 ? 15.005 3.131 17.949 1.00 97.50 119 LYS A O 1
ATOM 941 N N . GLY A 1 120 ? 14.622 3.145 15.733 1.00 96.12 120 GLY A N 1
ATOM 942 C CA . GLY A 1 120 ? 13.802 4.360 15.751 1.00 96.12 120 GLY A CA 1
ATOM 943 C C . GLY A 1 120 ? 12.548 4.208 16.618 1.00 96.12 120 GLY A C 1
ATOM 944 O O . GLY A 1 120 ? 12.236 5.076 17.439 1.00 96.12 120 GLY A O 1
ATOM 945 N N . LEU A 1 121 ? 11.860 3.069 16.492 1.00 97.31 121 LEU A N 1
ATOM 946 C CA . LEU A 1 121 ? 10.608 2.807 17.204 1.00 97.31 121 LEU A CA 1
ATOM 947 C C . LEU A 1 121 ? 10.791 2.213 18.611 1.00 97.31 121 LEU A C 1
ATOM 949 O O . LEU A 1 121 ? 9.889 2.330 19.444 1.00 97.31 121 LEU A O 1
ATOM 953 N N . ALA A 1 122 ? 11.969 1.666 18.925 1.00 96.50 122 ALA A N 1
ATOM 954 C CA . ALA A 1 122 ? 12.312 1.164 20.257 1.00 96.50 122 ALA A CA 1
ATOM 955 C C . ALA A 1 122 ? 12.202 2.254 21.330 1.00 96.50 122 ALA A C 1
ATOM 957 O O . ALA A 1 122 ? 11.788 1.975 22.452 1.00 96.50 122 ALA A O 1
ATOM 958 N N . SER A 1 123 ? 12.482 3.510 20.971 1.00 96.19 123 SER A N 1
ATOM 959 C CA . SER A 1 123 ? 12.365 4.648 21.887 1.00 96.19 123 SER A CA 1
ATOM 960 C C . SER A 1 123 ? 10.932 4.899 22.389 1.00 96.19 123 SER A C 1
ATOM 962 O O . SER A 1 123 ? 10.747 5.509 23.441 1.00 96.19 123 SER A O 1
ATOM 964 N N . TYR A 1 124 ? 9.925 4.383 21.679 1.00 97.44 124 TYR A N 1
ATOM 965 C CA . TYR A 1 124 ? 8.531 4.393 22.115 1.00 97.44 124 TYR A CA 1
ATOM 966 C C . TYR A 1 124 ? 8.129 3.093 22.828 1.00 97.44 124 TYR A C 1
ATOM 968 O O . TYR A 1 124 ? 7.110 3.088 23.495 1.00 97.44 124 TYR A O 1
ATOM 976 N N . GLY A 1 125 ? 8.909 2.008 22.763 1.00 96.88 125 GLY A N 1
ATOM 977 C CA . GLY A 1 125 ? 8.523 0.691 23.301 1.00 96.88 125 GLY A CA 1
ATOM 978 C C . GLY A 1 125 ? 7.622 -0.128 22.367 1.00 96.88 125 GLY A C 1
ATOM 979 O O . GLY A 1 125 ? 6.854 -0.968 22.821 1.00 96.88 125 GLY A O 1
ATOM 980 N N . ILE A 1 126 ? 7.685 0.128 21.060 1.00 97.69 126 ILE A N 1
ATOM 981 C CA . ILE A 1 126 ? 6.816 -0.506 20.060 1.00 97.69 126 ILE A CA 1
ATOM 982 C C . ILE A 1 126 ? 7.402 -1.843 19.611 1.00 97.69 126 ILE A C 1
ATOM 984 O O . ILE A 1 126 ? 8.601 -1.950 19.352 1.00 97.69 126 ILE A O 1
ATOM 988 N N . THR A 1 127 ? 6.540 -2.849 19.451 1.00 97.56 127 THR A N 1
ATOM 989 C CA . THR A 1 127 ? 6.942 -4.166 18.938 1.00 97.56 127 THR A CA 1
ATOM 990 C C . THR A 1 127 ? 6.694 -4.249 17.433 1.00 97.56 127 THR A C 1
ATOM 992 O O . THR A 1 127 ? 5.600 -3.936 16.957 1.00 97.56 127 THR A O 1
ATOM 995 N N . LEU A 1 128 ? 7.704 -4.696 16.682 1.00 97.94 128 LEU A N 1
ATOM 996 C CA . LEU A 1 128 ? 7.649 -4.862 15.228 1.00 97.94 128 LEU A CA 1
ATOM 997 C C . LEU A 1 128 ? 7.793 -6.335 14.851 1.00 97.94 128 LEU A C 1
ATOM 999 O O . LEU A 1 128 ? 8.712 -7.003 15.316 1.00 97.94 128 LEU A O 1
ATOM 1003 N N . ASN A 1 129 ? 6.928 -6.808 13.956 1.00 97.38 129 ASN A N 1
ATOM 1004 C CA . ASN A 1 129 ? 7.033 -8.118 13.323 1.00 97.38 129 ASN A CA 1
ATOM 1005 C C . ASN A 1 129 ? 7.183 -7.928 11.811 1.00 97.38 129 ASN A C 1
ATOM 1007 O O . ASN A 1 129 ? 6.317 -7.345 11.160 1.00 97.38 129 ASN A O 1
ATOM 1011 N N . PHE A 1 130 ? 8.288 -8.411 11.248 1.00 96.94 130 PHE A N 1
ATOM 1012 C CA . PHE A 1 130 ? 8.612 -8.224 9.834 1.00 96.94 130 PHE A CA 1
ATOM 1013 C C . PHE A 1 130 ? 8.180 -9.442 9.012 1.00 96.94 130 PHE A C 1
ATOM 1015 O O . PHE A 1 130 ? 8.649 -10.553 9.258 1.00 96.94 130 PHE A O 1
ATOM 1022 N N . HIS A 1 131 ? 7.337 -9.225 8.004 1.00 95.25 131 HIS A N 1
ATOM 1023 C CA . HIS A 1 131 ? 6.985 -10.219 6.990 1.00 95.25 131 HIS A CA 1
ATOM 1024 C C . HIS A 1 131 ? 7.651 -9.877 5.647 1.00 95.25 131 HIS A C 1
ATOM 1026 O O . HIS A 1 131 ? 8.289 -8.835 5.497 1.00 95.25 131 HIS A O 1
ATOM 1032 N N . ALA A 1 132 ? 7.536 -10.776 4.665 1.00 89.25 132 ALA A N 1
ATOM 1033 C CA . ALA A 1 132 ? 8.148 -10.587 3.347 1.00 89.25 132 ALA A CA 1
ATOM 1034 C C . ALA A 1 132 ? 7.585 -9.361 2.603 1.00 89.25 132 ALA A C 1
ATOM 1036 O O . ALA A 1 132 ? 8.335 -8.651 1.944 1.00 89.25 132 ALA A O 1
ATOM 1037 N N . GLN A 1 133 ? 6.281 -9.097 2.737 1.00 91.75 133 GLN A N 1
ATOM 1038 C CA . GLN A 1 133 ? 5.579 -8.034 2.002 1.00 91.75 133 GLN A CA 1
ATOM 1039 C C . GLN A 1 133 ? 5.148 -6.855 2.887 1.00 91.75 133 GLN A C 1
ATOM 1041 O O . GLN A 1 133 ? 4.896 -5.763 2.385 1.00 91.75 133 GLN A O 1
ATOM 1046 N N . GLU A 1 134 ? 5.070 -7.056 4.202 1.00 95.88 134 GLU A N 1
ATOM 1047 C CA . GLU A 1 134 ? 4.510 -6.077 5.132 1.00 95.88 134 GLU A CA 1
ATOM 1048 C C . GLU A 1 134 ? 5.221 -6.095 6.486 1.00 95.88 134 GLU A C 1
ATOM 1050 O O . GLU A 1 134 ? 5.835 -7.086 6.883 1.00 95.88 134 GLU A O 1
ATOM 1055 N N . THR A 1 135 ? 5.122 -4.986 7.213 1.00 97.81 135 THR A N 1
ATOM 1056 C CA . THR A 1 135 ? 5.636 -4.858 8.580 1.00 97.81 135 THR A CA 1
ATOM 1057 C C . THR A 1 135 ? 4.461 -4.672 9.531 1.00 97.81 135 THR A C 1
ATOM 1059 O O . THR A 1 135 ? 3.755 -3.667 9.464 1.00 97.81 135 THR A O 1
ATOM 1062 N N . THR A 1 136 ? 4.238 -5.631 10.425 1.00 98.06 136 THR A N 1
ATOM 1063 C CA . THR A 1 136 ? 3.186 -5.557 11.441 1.00 98.06 136 THR A CA 1
ATOM 1064 C C . THR A 1 136 ? 3.700 -4.786 12.654 1.00 98.06 136 THR A C 1
ATOM 1066 O O . THR A 1 136 ? 4.727 -5.138 13.234 1.00 98.06 136 THR A O 1
ATOM 1069 N N . VAL A 1 137 ? 2.972 -3.749 13.060 1.00 98.25 137 VAL A N 1
ATOM 1070 C CA . VAL A 1 137 ? 3.298 -2.894 14.206 1.00 98.25 137 VAL A CA 1
ATOM 1071 C C . VAL A 1 137 ? 2.279 -3.135 15.308 1.00 98.25 137 VAL A C 1
ATOM 1073 O O . VAL A 1 137 ? 1.077 -3.035 15.063 1.00 98.25 137 VAL A O 1
ATOM 1076 N N . ALA A 1 138 ? 2.753 -3.438 16.516 1.00 98.12 138 ALA A N 1
ATOM 1077 C CA . ALA A 1 138 ? 1.923 -3.569 17.706 1.00 98.12 138 ALA A CA 1
ATOM 1078 C C . ALA A 1 138 ? 2.286 -2.483 18.729 1.00 98.12 138 ALA A C 1
ATOM 1080 O O . ALA A 1 138 ? 3.436 -2.382 19.161 1.00 98.12 138 ALA A O 1
ATOM 1081 N N . VAL A 1 139 ? 1.289 -1.686 19.112 1.00 98.44 139 VAL A N 1
ATOM 1082 C CA . VAL A 1 139 ? 1.405 -0.573 20.064 1.00 98.44 139 VAL A CA 1
ATOM 1083 C C . VAL A 1 139 ? 0.538 -0.870 21.277 1.00 98.44 139 VAL A C 1
ATOM 1085 O O . VAL A 1 139 ? -0.663 -1.103 21.146 1.00 98.44 139 VAL A O 1
ATOM 1088 N N . ASP A 1 140 ? 1.143 -0.869 22.455 1.00 98.19 140 ASP A N 1
ATOM 1089 C CA . ASP A 1 140 ? 0.464 -1.012 23.738 1.00 98.19 140 ASP A CA 1
ATOM 1090 C C . ASP A 1 140 ? 0.075 0.362 24.323 1.00 98.19 140 ASP A C 1
ATOM 1092 O O . ASP A 1 140 ? 0.318 1.424 23.739 1.00 98.19 140 ASP A O 1
ATOM 1096 N N . ALA A 1 141 ? -0.564 0.351 25.495 1.00 97.75 141 ALA A N 1
ATOM 1097 C CA . ALA A 1 141 ? -0.957 1.580 26.181 1.00 97.75 141 ALA A CA 1
ATOM 1098 C C . ALA A 1 141 ? 0.249 2.455 26.555 1.00 97.75 141 ALA A C 1
ATOM 1100 O O . ALA A 1 141 ? 0.182 3.678 26.410 1.00 97.75 141 ALA A O 1
ATOM 1101 N N . THR A 1 142 ? 1.357 1.841 26.981 1.00 98.19 142 THR A N 1
ATOM 1102 C CA . THR A 1 142 ? 2.541 2.583 27.427 1.00 98.19 142 THR A CA 1
ATOM 1103 C C . THR A 1 142 ? 3.268 3.242 26.257 1.00 98.19 142 THR A C 1
ATOM 1105 O O . THR A 1 142 ? 3.599 4.429 26.333 1.00 98.19 142 THR A O 1
ATOM 1108 N N . ALA A 1 143 ? 3.432 2.542 25.130 1.00 98.19 143 ALA A N 1
ATOM 1109 C CA . ALA A 1 143 ? 4.047 3.111 23.940 1.00 98.19 143 ALA A CA 1
ATOM 1110 C C . ALA A 1 143 ? 3.220 4.247 23.352 1.00 98.19 143 ALA A C 1
ATOM 1112 O O . ALA A 1 143 ? 3.771 5.258 22.911 1.00 98.19 143 ALA A O 1
ATOM 1113 N N . ARG A 1 144 ? 1.889 4.132 23.404 1.00 97.81 144 ARG A N 1
ATOM 1114 C CA . ARG A 1 144 ? 1.001 5.208 22.970 1.00 97.81 144 ARG A CA 1
ATOM 1115 C C . ARG A 1 144 ? 1.134 6.459 23.837 1.00 97.81 144 ARG A C 1
ATOM 1117 O O . ARG A 1 144 ? 1.209 7.555 23.289 1.00 97.81 144 ARG A O 1
ATOM 1124 N N . GLN A 1 145 ? 1.220 6.308 25.159 1.00 98.00 145 GLN A N 1
ATOM 1125 C CA . GLN A 1 145 ? 1.469 7.436 26.064 1.00 98.00 145 GLN A CA 1
ATOM 1126 C C . GLN A 1 145 ? 2.828 8.095 25.793 1.00 98.00 145 GLN A C 1
ATOM 1128 O O . GLN A 1 145 ? 2.908 9.319 25.720 1.00 98.00 145 GLN A O 1
ATOM 1133 N N . ARG A 1 146 ? 3.887 7.306 25.565 1.00 98.38 146 ARG A N 1
ATOM 1134 C CA . ARG A 1 146 ? 5.218 7.830 25.201 1.00 98.38 146 ARG A CA 1
ATOM 1135 C C . ARG A 1 146 ? 5.199 8.585 23.874 1.00 98.38 146 ARG A C 1
ATOM 1137 O O . ARG A 1 146 ? 5.831 9.632 23.758 1.00 98.38 146 ARG A O 1
ATOM 1144 N N . TYR A 1 147 ? 4.467 8.072 22.885 1.00 98.25 147 TYR A N 1
ATOM 1145 C CA . TYR A 1 147 ? 4.271 8.761 21.611 1.00 98.25 147 TYR A CA 1
ATOM 1146 C C . TYR A 1 147 ? 3.543 10.094 21.813 1.00 98.25 147 TYR A C 1
ATOM 1148 O O . TYR A 1 147 ? 4.022 11.122 21.345 1.00 98.25 147 TYR A O 1
ATOM 1156 N N . GLN A 1 148 ? 2.442 10.097 22.570 1.00 97.81 148 GLN A N 1
ATOM 1157 C CA . GLN A 1 148 ? 1.684 11.309 22.885 1.00 97.81 148 GLN A CA 1
ATOM 1158 C C . GLN A 1 148 ? 2.543 12.353 23.609 1.00 97.81 148 GLN A C 1
ATOM 1160 O O . GLN A 1 148 ? 2.465 13.529 23.273 1.00 97.81 148 GLN A O 1
ATOM 1165 N N . ALA A 1 149 ? 3.371 11.933 24.570 1.00 98.19 149 ALA A N 1
ATOM 1166 C CA . ALA A 1 149 ? 4.243 12.830 25.326 1.00 98.19 149 ALA A CA 1
ATOM 1167 C C . ALA A 1 149 ? 5.322 13.497 24.457 1.00 98.19 149 ALA A C 1
ATOM 1169 O O . ALA A 1 149 ? 5.717 14.623 24.735 1.00 98.19 149 ALA A O 1
ATOM 1170 N N . ARG A 1 150 ? 5.795 12.825 23.400 1.00 98.12 150 ARG A N 1
ATOM 1171 C CA . ARG A 1 150 ? 6.790 13.385 22.471 1.00 98.12 150 ARG A CA 1
ATOM 1172 C C . ARG A 1 150 ? 6.170 14.226 21.359 1.00 98.12 150 ARG A C 1
ATOM 1174 O O . ARG A 1 150 ? 6.748 15.232 20.973 1.00 98.12 150 ARG A O 1
ATOM 1181 N N . HIS A 1 151 ? 4.995 13.833 20.874 1.00 97.81 151 HIS A N 1
ATOM 1182 C CA . HIS A 1 151 ? 4.318 14.448 19.728 1.00 97.81 151 HIS A CA 1
ATOM 1183 C C . HIS A 1 151 ? 3.052 15.199 20.149 1.00 97.81 151 HIS A C 1
ATOM 1185 O O . HIS A 1 151 ? 2.010 15.084 19.505 1.00 97.81 151 HIS A O 1
ATOM 1191 N N . VAL A 1 152 ? 3.116 15.952 21.255 1.00 98.19 152 VAL A N 1
ATOM 1192 C CA . VAL A 1 152 ? 1.939 16.592 21.877 1.00 98.19 152 VAL A CA 1
ATOM 1193 C C . VAL A 1 152 ? 1.201 17.499 20.891 1.00 98.19 152 VAL A C 1
ATOM 1195 O O . VAL A 1 152 ? -0.018 17.397 20.767 1.00 98.19 152 VAL A O 1
ATOM 1198 N N . ALA A 1 153 ? 1.928 18.356 20.167 1.00 98.12 153 ALA A N 1
ATOM 1199 C CA . ALA A 1 153 ? 1.336 19.312 19.231 1.00 98.12 153 ALA A CA 1
ATOM 1200 C C . ALA A 1 153 ? 0.582 18.606 18.090 1.00 98.12 153 ALA A C 1
ATOM 1202 O O . ALA A 1 153 ? -0.596 18.881 17.857 1.00 98.12 153 ALA A O 1
ATOM 1203 N N . GLU A 1 154 ? 1.226 17.637 17.433 1.00 98.00 154 GLU A N 1
ATOM 1204 C CA . GLU A 1 154 ? 0.619 16.847 16.355 1.00 98.00 154 GLU A CA 1
ATOM 1205 C C . GLU A 1 154 ? -0.576 16.027 16.853 1.00 98.00 154 GLU A C 1
ATOM 1207 O O . GLU A 1 154 ? -1.604 15.941 16.179 1.00 98.00 154 GLU A O 1
ATOM 1212 N N . TRP A 1 155 ? -0.467 15.458 18.058 1.00 97.88 155 TRP A N 1
ATOM 1213 C CA . TRP A 1 155 ? -1.529 14.676 18.680 1.00 97.88 155 TRP A CA 1
ATOM 1214 C C . TRP A 1 155 ? -2.783 15.518 18.932 1.00 97.88 155 TRP A C 1
ATOM 1216 O O . TRP A 1 155 ? -3.892 15.092 18.599 1.00 97.88 155 TRP A O 1
ATOM 1226 N N . GLN A 1 156 ? -2.622 16.726 19.483 1.00 98.00 156 GLN A N 1
ATOM 1227 C CA . GLN A 1 156 ? -3.741 17.641 19.722 1.00 98.00 156 GLN A CA 1
ATOM 1228 C C . GLN A 1 156 ? -4.340 18.160 18.412 1.00 98.00 156 GLN A C 1
ATOM 1230 O O . GLN A 1 156 ? -5.563 18.175 18.274 1.00 98.00 156 GLN A O 1
ATOM 1235 N N . ALA A 1 157 ? -3.508 18.499 17.423 1.00 97.88 157 ALA A N 1
ATOM 1236 C CA . ALA A 1 157 ? -3.977 18.917 16.103 1.00 97.88 157 ALA A CA 1
ATOM 1237 C C . ALA A 1 157 ? -4.798 17.812 15.413 1.00 97.88 157 ALA A C 1
ATOM 1239 O O . ALA A 1 157 ? -5.881 18.070 14.883 1.00 97.88 157 ALA A O 1
ATOM 1240 N N . ALA A 1 158 ? -4.336 16.559 15.474 1.00 97.06 158 ALA A N 1
ATOM 1241 C CA . ALA A 1 158 ? -5.070 15.413 14.945 1.00 97.06 158 ALA A CA 1
ATOM 1242 C C . ALA A 1 158 ? -6.393 15.180 15.689 1.00 97.06 158 ALA A C 1
ATOM 1244 O O . ALA A 1 158 ? -7.421 14.935 15.056 1.00 97.06 158 ALA A O 1
ATOM 1245 N N . LYS A 1 159 ? -6.392 15.305 17.022 1.00 96.56 159 LYS A N 1
ATOM 1246 C CA . LYS A 1 159 ? -7.601 15.185 17.845 1.00 96.56 159 LYS A CA 1
ATOM 1247 C C . LYS A 1 159 ? -8.629 16.269 17.503 1.00 96.56 159 LYS A C 1
ATOM 1249 O O . LYS A 1 159 ? -9.799 15.944 17.317 1.00 96.56 159 LYS A O 1
ATOM 1254 N N . ALA A 1 160 ? -8.199 17.522 17.349 1.00 97.12 160 ALA A N 1
ATOM 1255 C CA . ALA A 1 160 ? -9.059 18.629 16.934 1.00 97.12 160 ALA A CA 1
ATOM 1256 C C . ALA A 1 160 ? -9.635 18.407 15.525 1.00 97.12 160 ALA A C 1
ATOM 1258 O O . ALA A 1 160 ? -10.836 18.559 15.319 1.00 97.12 160 ALA A O 1
ATOM 1259 N N . LYS A 1 161 ? -8.804 17.954 14.575 1.00 96.69 161 LYS A N 1
ATOM 1260 C CA . LYS A 1 161 ? -9.225 17.630 13.202 1.00 96.69 161 LYS A CA 1
ATOM 1261 C C . LYS A 1 161 ? -10.245 16.490 13.139 1.00 96.69 161 LYS A C 1
ATOM 1263 O O . LYS A 1 161 ? -11.124 16.492 12.283 1.00 96.69 161 LYS A O 1
ATOM 1268 N N . LEU A 1 162 ? -10.122 15.493 14.015 1.00 94.19 162 LEU A N 1
ATOM 1269 C CA . LEU A 1 162 ? -11.092 14.399 14.107 1.00 94.19 162 LEU A CA 1
ATOM 1270 C C . LEU A 1 162 ? -12.396 14.842 14.776 1.00 94.19 162 LEU A C 1
ATOM 1272 O O . LEU A 1 162 ? -13.452 14.371 14.371 1.00 94.19 162 LEU A O 1
ATOM 1276 N N . ALA A 1 163 ? -12.329 15.746 15.756 1.00 94.38 163 ALA A N 1
ATOM 1277 C CA . ALA A 1 163 ? -13.507 16.299 16.420 1.00 94.38 163 ALA A CA 1
ATOM 1278 C C . ALA A 1 163 ? -14.315 17.243 15.513 1.00 94.38 163 ALA A C 1
ATOM 1280 O O . ALA A 1 163 ? -15.537 17.275 15.609 1.00 94.38 163 ALA A O 1
ATOM 1281 N N . SER A 1 164 ? -13.653 17.986 14.618 1.00 95.62 164 SER A N 1
ATOM 1282 C CA . SER A 1 164 ? -14.324 18.877 13.663 1.00 95.62 164 SER A CA 1
ATOM 1283 C C . SER A 1 164 ? -14.880 18.162 12.432 1.00 95.62 164 SER A C 1
ATOM 1285 O O . SER A 1 164 ? -15.676 18.744 11.695 1.00 95.62 164 SER A O 1
ATOM 1287 N N . LYS A 1 165 ? -14.486 16.904 12.184 1.00 93.31 165 LYS A N 1
ATOM 1288 C CA . LYS A 1 165 ? -15.034 16.124 11.077 1.00 93.31 165 LYS A CA 1
ATOM 1289 C C . LYS A 1 165 ? -16.501 15.808 11.396 1.00 93.31 165 LYS A C 1
ATOM 1291 O O . LYS A 1 165 ? -16.744 15.098 12.374 1.00 93.31 165 LYS A O 1
ATOM 1296 N N . PRO A 1 166 ? -17.474 16.296 10.600 1.00 90.38 166 PRO A N 1
ATOM 1297 C CA . PRO A 1 166 ? -18.878 16.005 10.850 1.00 90.38 166 PRO A CA 1
ATOM 1298 C C . PRO A 1 166 ? -19.066 14.484 10.899 1.00 90.38 166 PRO A C 1
ATOM 1300 O O . PRO A 1 166 ? -18.406 13.778 10.119 1.00 90.38 166 PRO A O 1
ATOM 1303 N N . PRO A 1 167 ? -19.907 13.966 11.818 1.00 84.81 167 PRO A N 1
ATOM 1304 C CA . PRO A 1 167 ? -20.159 12.536 11.917 1.00 84.81 167 PRO A CA 1
ATOM 1305 C C . PRO A 1 167 ? -20.525 12.048 10.522 1.00 84.81 167 PRO A C 1
ATOM 1307 O O . PRO A 1 167 ? -21.421 12.613 9.892 1.00 84.81 167 PRO A O 1
ATOM 1310 N N . ALA A 1 168 ? -19.747 11.091 10.003 1.00 81.38 168 ALA A N 1
ATOM 1311 C CA . ALA A 1 168 ? -19.950 10.565 8.664 1.00 81.38 168 ALA A CA 1
ATOM 1312 C C . ALA A 1 168 ? -21.415 10.153 8.580 1.00 81.38 168 ALA A C 1
ATOM 1314 O O . ALA A 1 168 ? -21.836 9.259 9.310 1.00 81.38 168 ALA A O 1
ATOM 1315 N N . ARG A 1 169 ? -22.187 10.898 7.781 1.00 78.38 169 ARG A N 1
ATOM 1316 C CA . ARG A 1 169 ? -23.623 10.705 7.625 1.00 78.38 169 ARG A CA 1
ATOM 1317 C C . ARG A 1 169 ? -23.795 9.239 7.281 1.00 78.38 169 ARG A C 1
ATOM 1319 O O . ARG A 1 169 ? -23.251 8.812 6.263 1.00 78.38 169 ARG A O 1
ATOM 1326 N N . ASP A 1 170 ? -24.405 8.485 8.192 1.00 75.31 170 ASP A N 1
ATOM 1327 C CA . ASP A 1 170 ? -24.430 7.033 8.102 1.00 75.31 170 ASP A CA 1
ATOM 1328 C C . ASP A 1 170 ? -24.952 6.678 6.706 1.00 75.31 170 ASP A C 1
ATOM 1330 O O . ASP A 1 170 ? -26.082 7.047 6.382 1.00 75.31 170 ASP A O 1
ATOM 1334 N N . PRO A 1 171 ? -24.160 6.033 5.832 1.00 69.50 171 PRO A N 1
ATOM 1335 C CA . PRO A 1 171 ? -24.607 5.741 4.472 1.00 69.50 171 PRO A CA 1
ATOM 1336 C C . PRO A 1 171 ? -25.800 4.770 4.467 1.00 69.50 171 PRO A C 1
ATOM 1338 O O . PRO A 1 171 ? -26.461 4.605 3.444 1.00 69.50 171 PRO A O 1
ATOM 1341 N N . GLN A 1 172 ? -26.094 4.146 5.615 1.00 62.91 172 GLN A N 1
ATOM 1342 C CA . GLN A 1 172 ? -27.296 3.353 5.851 1.00 62.91 172 GLN A CA 1
ATOM 1343 C C . GLN A 1 172 ? -28.508 4.144 6.343 1.00 62.91 172 GLN A C 1
ATOM 1345 O O . GLN A 1 172 ? -29.614 3.608 6.284 1.00 62.91 172 GLN A O 1
ATOM 1350 N N . ALA A 1 173 ? -28.364 5.418 6.714 1.00 62.22 173 ALA A N 1
ATOM 1351 C CA . ALA A 1 173 ? -29.491 6.340 6.717 1.00 62.22 173 ALA A CA 1
ATOM 1352 C C . ALA A 1 173 ? -29.833 6.668 5.255 1.00 62.22 173 ALA A C 1
ATOM 1354 O O . ALA A 1 173 ? -29.701 7.804 4.795 1.00 62.22 173 ALA A O 1
ATOM 1355 N N . ARG A 1 174 ? -30.263 5.640 4.501 1.00 56.31 174 ARG A N 1
ATOM 1356 C CA . ARG A 1 174 ? -31.089 5.841 3.316 1.00 56.31 174 ARG A CA 1
ATOM 1357 C C . ARG A 1 174 ? -32.163 6.821 3.773 1.00 56.31 174 ARG A C 1
ATOM 1359 O O . ARG A 1 174 ? -32.803 6.528 4.785 1.00 56.31 174 ARG A O 1
ATOM 1366 N N . PRO A 1 175 ? -32.345 7.968 3.102 1.00 63.00 175 PRO A N 1
ATOM 1367 C CA . PRO A 1 175 ? -33.540 8.745 3.328 1.00 63.00 175 PRO A CA 1
ATOM 1368 C C . PRO A 1 175 ? -34.666 7.769 3.033 1.00 63.00 175 PRO A C 1
ATOM 1370 O O . PRO A 1 175 ? -34.851 7.348 1.890 1.00 63.00 175 PRO A O 1
ATOM 1373 N N . THR A 1 176 ? -35.341 7.305 4.081 1.00 62.56 176 THR A N 1
ATOM 1374 C CA . THR A 1 176 ? -36.652 6.713 3.944 1.00 62.56 176 THR A CA 1
ATOM 1375 C C . THR A 1 176 ? -37.437 7.853 3.332 1.00 62.56 176 THR A C 1
ATOM 1377 O O . THR A 1 176 ? -37.855 8.774 4.032 1.00 62.56 176 THR A O 1
ATOM 1380 N N . LEU A 1 177 ? -37.508 7.877 1.999 1.00 58.94 177 LEU A N 1
ATOM 1381 C CA . LEU A 1 177 ? -38.564 8.567 1.299 1.00 58.94 177 LEU A CA 1
ATOM 1382 C C . LEU A 1 177 ? -39.800 8.009 1.981 1.00 58.94 177 LEU A C 1
ATOM 1384 O O . LEU A 1 177 ? -40.116 6.828 1.827 1.00 58.94 177 LEU A O 1
ATOM 1388 N N . ARG A 1 178 ? -40.375 8.815 2.877 1.00 49.06 178 ARG A N 1
ATOM 1389 C CA . ARG A 1 178 ? -41.718 8.607 3.379 1.00 49.06 178 ARG A CA 1
ATOM 1390 C C . ARG A 1 178 ? -42.572 8.634 2.125 1.00 49.06 178 ARG A C 1
ATOM 1392 O O . ARG A 1 178 ? -42.943 9.695 1.647 1.00 49.06 178 ARG A O 1
ATOM 1399 N N . LEU A 1 179 ? -42.750 7.462 1.531 1.00 58.12 179 LEU A N 1
ATOM 1400 C CA . LEU A 1 179 ? -43.871 7.196 0.669 1.00 58.12 179 LEU A CA 1
ATOM 1401 C C . LEU A 1 179 ? -45.058 7.346 1.615 1.00 58.12 179 LEU A C 1
ATOM 1403 O O . LEU A 1 179 ? -45.160 6.580 2.577 1.00 58.12 179 LEU A O 1
ATOM 1407 N N . ASP A 1 180 ? -45.821 8.421 1.437 1.00 56.47 180 ASP A N 1
ATOM 1408 C CA . ASP A 1 180 ? -47.033 8.685 2.197 1.00 56.47 180 ASP A CA 1
ATOM 1409 C C . ASP A 1 180 ? -47.866 7.406 2.240 1.00 56.47 180 ASP A C 1
ATOM 1411 O O . ASP A 1 180 ? -48.335 6.902 1.217 1.00 56.47 180 ASP A O 1
ATOM 1415 N N . ALA A 1 181 ? -47.962 6.830 3.437 1.00 52.56 181 ALA A N 1
ATOM 1416 C CA . ALA A 1 181 ? -48.808 5.685 3.678 1.00 52.56 181 ALA A CA 1
ATOM 1417 C C . ALA A 1 181 ? -50.265 6.151 3.522 1.00 52.56 181 ALA A C 1
ATOM 1419 O O . ALA A 1 181 ? -50.653 7.120 4.184 1.00 52.56 181 ALA A O 1
ATOM 1420 N N . PRO A 1 182 ? -51.077 5.498 2.672 1.00 58.06 182 PRO A N 1
ATOM 1421 C CA . PRO A 1 182 ? -52.510 5.727 2.669 1.00 58.06 182 PRO A CA 1
ATOM 1422 C C . PRO A 1 182 ? -53.104 5.333 4.030 1.00 58.06 182 PRO A C 1
ATOM 1424 O O . PRO A 1 182 ? -52.582 4.469 4.735 1.00 58.06 182 PRO A O 1
ATOM 1427 N N . ALA A 1 183 ? -54.161 6.054 4.395 1.00 57.09 183 ALA A N 1
ATOM 1428 C CA . ALA A 1 183 ? -54.815 6.092 5.696 1.00 57.09 183 ALA A CA 1
ATOM 1429 C C . ALA A 1 183 ? -55.097 4.713 6.340 1.00 57.09 183 ALA A C 1
ATOM 1431 O O . ALA A 1 183 ? -55.337 3.735 5.632 1.00 57.09 183 ALA A O 1
ATOM 1432 N N . PRO A 1 184 ? -55.118 4.640 7.686 1.00 59.28 184 PRO A N 1
ATOM 1433 C CA . PRO A 1 184 ? -55.404 3.408 8.410 1.00 59.28 184 PRO A CA 1
ATOM 1434 C C . PRO A 1 184 ? -56.874 3.005 8.241 1.00 59.28 184 PRO A C 1
ATOM 1436 O O . PRO A 1 184 ? -57.772 3.758 8.619 1.00 59.28 184 PRO A O 1
ATOM 1439 N N . GLU A 1 185 ? -57.116 1.799 7.730 1.00 51.78 185 GLU A N 1
ATOM 1440 C CA . GLU A 1 185 ? -58.409 1.133 7.898 1.00 51.78 185 GLU A CA 1
ATOM 1441 C C . GLU A 1 185 ? -58.486 0.455 9.278 1.00 51.78 185 GLU A C 1
ATOM 1443 O O . GLU A 1 185 ? -57.475 -0.051 9.783 1.00 51.78 185 GLU A O 1
ATOM 1448 N N . PRO A 1 186 ? -59.659 0.482 9.933 1.00 59.62 186 PRO A N 1
ATOM 1449 C CA . PRO A 1 186 ? -59.789 0.103 11.328 1.00 59.62 186 PRO A CA 1
ATOM 1450 C C . PRO A 1 186 ? -59.991 -1.407 11.521 1.00 59.62 186 PRO A C 1
ATOM 1452 O O . PRO A 1 186 ? -60.754 -2.057 10.814 1.00 59.62 186 PRO A O 1
ATOM 1455 N N . SER A 1 187 ? -59.355 -1.905 12.585 1.00 55.91 187 SER A N 1
ATOM 1456 C CA . SER A 1 187 ? -59.828 -2.962 13.493 1.00 55.91 187 SER A CA 1
ATOM 1457 C C . SER A 1 187 ? -60.382 -4.261 12.889 1.00 55.91 187 SER A C 1
ATOM 1459 O O . SER A 1 187 ? -61.569 -4.374 12.597 1.00 55.91 187 SER A O 1
ATOM 1461 N N . GLY A 1 188 ? -59.535 -5.293 12.899 1.00 47.00 188 GLY A N 1
ATOM 1462 C CA . GLY A 1 188 ? -59.925 -6.702 12.895 1.00 47.00 188 GLY A CA 1
ATOM 1463 C C . GLY A 1 188 ? -59.206 -7.429 14.029 1.00 47.00 188 GLY A C 1
ATOM 1464 O O . GLY A 1 188 ? -58.010 -7.688 13.957 1.00 47.00 188 GLY A O 1
ATOM 1465 N N . GLN A 1 189 ? -59.946 -7.653 15.102 1.00 52.47 189 GLN A N 1
ATOM 1466 C CA . GLN A 1 189 ? -59.625 -8.430 16.292 1.00 52.47 189 GLN A CA 1
ATOM 1467 C C . GLN A 1 189 ? -59.566 -9.925 15.933 1.00 52.47 189 GLN A C 1
ATOM 1469 O O . GLN A 1 189 ? -60.477 -10.378 15.257 1.00 52.47 189 GLN A O 1
ATOM 1474 N N . GLU A 1 190 ? -58.523 -10.644 16.364 1.00 42.69 190 GLU A N 1
ATOM 1475 C CA . GLU A 1 190 ? -58.515 -12.055 16.821 1.00 42.69 190 GLU A CA 1
ATOM 1476 C C . GLU A 1 190 ? -57.044 -12.514 16.959 1.00 42.69 190 GLU A C 1
ATOM 1478 O O . GLU A 1 190 ? -56.256 -12.426 16.025 1.00 42.69 190 GLU A O 1
ATOM 1483 N N . ASP A 1 191 ? -56.516 -12.660 18.170 1.00 51.59 191 ASP A N 1
ATOM 1484 C CA . ASP A 1 191 ? -56.609 -13.821 19.064 1.00 51.59 191 ASP A CA 1
ATOM 1485 C C . ASP A 1 191 ? -55.568 -14.918 18.756 1.00 51.59 191 ASP A C 1
ATOM 1487 O O . ASP A 1 191 ? -55.474 -15.447 17.654 1.00 51.59 191 ASP A O 1
ATOM 1491 N N . SER A 1 192 ? -54.825 -15.271 19.809 1.00 48.81 192 SER A N 1
ATOM 1492 C CA . SER A 1 192 ? -54.099 -16.528 20.004 1.00 48.81 192 SER A CA 1
ATOM 1493 C C . SER A 1 192 ? -52.904 -16.865 19.090 1.00 48.81 192 SER A C 1
ATOM 1495 O O . SER A 1 192 ? -53.042 -17.250 17.934 1.00 48.81 192 SER A O 1
ATOM 1497 N N . LYS A 1 193 ? -51.710 -16.950 19.700 1.00 49.62 193 LYS A N 1
ATOM 1498 C CA . LYS A 1 193 ? -51.085 -18.226 20.135 1.00 49.62 193 LYS A CA 1
ATOM 1499 C C . LYS A 1 193 ? -49.553 -18.109 20.136 1.00 49.62 193 LYS A C 1
ATOM 1501 O O . LYS A 1 193 ? -48.911 -18.070 19.089 1.00 49.62 193 LYS A O 1
ATOM 1506 N N . GLU A 1 194 ? -48.978 -18.091 21.337 1.00 51.78 194 GLU A N 1
ATOM 1507 C CA . GLU A 1 194 ? -47.566 -18.408 21.571 1.00 51.78 194 GLU A CA 1
ATOM 1508 C C . GLU A 1 194 ? -47.200 -19.757 20.942 1.00 51.78 194 GLU A C 1
ATOM 1510 O O . GLU A 1 194 ? -47.964 -20.725 21.028 1.00 51.78 194 GLU A O 1
ATOM 1515 N N . PRO A 1 195 ? -45.971 -19.862 20.424 1.00 55.72 195 PRO A N 1
ATOM 1516 C CA . PRO A 1 195 ? -45.184 -21.023 20.787 1.00 55.72 195 PRO A CA 1
ATOM 1517 C C . PRO A 1 195 ? -43.879 -20.602 21.460 1.00 55.72 195 PRO A C 1
ATOM 1519 O O . PRO A 1 195 ? -42.973 -20.037 20.842 1.00 55.72 195 PRO A O 1
ATOM 1522 N N . GLU A 1 196 ? -43.764 -20.982 22.732 1.00 55.19 196 GLU A N 1
ATOM 1523 C CA . GLU A 1 196 ? -42.488 -21.396 23.296 1.00 55.19 196 GLU A CA 1
ATOM 1524 C C . GLU A 1 196 ? -41.819 -22.392 22.337 1.00 55.19 196 GLU A C 1
ATOM 1526 O O . GLU A 1 196 ? -42.355 -23.453 22.022 1.00 55.19 196 GLU A O 1
ATOM 1531 N N . SER A 1 197 ? -40.613 -22.071 21.886 1.00 45.91 197 SER A N 1
ATOM 1532 C CA . SER A 1 197 ? -39.701 -23.065 21.331 1.00 45.91 197 SER A CA 1
ATOM 1533 C C . SER A 1 197 ? -38.284 -22.668 21.699 1.00 45.91 197 SER A C 1
ATOM 1535 O O . SER A 1 197 ? -37.554 -22.024 20.942 1.00 45.91 197 SER A O 1
ATOM 1537 N N . GLY A 1 198 ? -37.895 -23.085 22.901 1.00 55.03 198 GLY A N 1
ATOM 1538 C CA . GLY A 1 198 ? -36.503 -23.159 23.290 1.00 55.03 198 GLY A CA 1
ATOM 1539 C C . GLY A 1 198 ? -35.734 -24.091 22.357 1.00 55.03 198 GLY A C 1
ATOM 1540 O O . GLY A 1 198 ? -36.102 -25.245 22.167 1.00 55.03 198 GLY A O 1
ATOM 1541 N N . ASN A 1 199 ? -34.620 -23.606 21.814 1.00 45.34 199 ASN A N 1
ATOM 1542 C CA . ASN A 1 199 ? -33.515 -24.481 21.444 1.00 45.34 199 ASN A CA 1
ATOM 1543 C C . ASN A 1 199 ? -32.207 -23.684 21.371 1.00 45.34 199 ASN A C 1
ATOM 1545 O O . ASN A 1 199 ? -31.821 -23.154 20.331 1.00 45.34 199 ASN A O 1
ATOM 1549 N N . THR A 1 200 ? -31.512 -23.579 22.504 1.00 46.00 200 THR A N 1
ATOM 1550 C CA . THR A 1 200 ? -30.105 -23.163 22.520 1.00 46.00 200 THR A CA 1
ATOM 1551 C C . THR A 1 200 ? -29.229 -24.418 22.483 1.00 46.00 200 THR A C 1
ATOM 1553 O O . THR A 1 200 ? -29.263 -25.224 23.416 1.00 46.00 200 THR A O 1
ATOM 1556 N N . PRO A 1 201 ? -28.408 -24.632 21.439 1.00 53.06 201 PRO A N 1
ATOM 1557 C CA . PRO A 1 201 ? -27.474 -25.745 21.435 1.00 53.06 201 PRO A CA 1
ATOM 1558 C C . PRO A 1 201 ? -26.332 -25.453 22.417 1.00 53.06 201 PRO A C 1
ATOM 1560 O O . PRO A 1 201 ? -25.432 -24.651 22.157 1.00 53.06 201 PRO A O 1
ATOM 1563 N N . ARG A 1 202 ? -26.357 -26.145 23.563 1.00 47.47 202 ARG A N 1
ATOM 1564 C CA . ARG A 1 202 ? -25.226 -26.286 24.491 1.00 47.47 202 ARG A CA 1
ATOM 1565 C C . ARG A 1 202 ? -23.995 -26.788 23.726 1.00 47.47 202 ARG A C 1
ATOM 1567 O O . ARG A 1 202 ? -23.835 -27.986 23.491 1.00 47.47 202 ARG A O 1
ATOM 1574 N N . ARG A 1 203 ? -23.077 -25.884 23.376 1.00 52.09 203 ARG A N 1
ATOM 1575 C CA . ARG A 1 203 ? -21.730 -26.253 22.922 1.00 52.09 203 ARG A CA 1
ATOM 1576 C C . ARG A 1 203 ? -20.976 -26.906 24.082 1.00 52.09 203 ARG A C 1
ATOM 1578 O O . ARG A 1 203 ? -20.610 -26.252 25.057 1.00 52.09 203 ARG A O 1
ATOM 1585 N N . LYS A 1 204 ? -20.763 -28.218 23.958 1.00 60.81 204 LYS A N 1
ATOM 1586 C CA . LYS A 1 204 ? -19.880 -29.031 24.800 1.00 60.81 204 LYS A CA 1
ATOM 1587 C C . LYS A 1 204 ? -18.502 -28.362 24.891 1.00 60.81 204 LYS A C 1
ATOM 1589 O O . LYS A 1 204 ? -17.802 -28.228 23.891 1.00 60.81 204 LYS A O 1
ATOM 1594 N N . ARG A 1 205 ? -18.114 -27.960 26.105 1.00 48.91 205 ARG A N 1
ATOM 1595 C CA . ARG A 1 205 ? -16.731 -27.617 26.459 1.00 48.91 205 ARG A CA 1
ATOM 1596 C C . ARG A 1 205 ? -15.902 -28.897 26.333 1.00 48.91 205 ARG A C 1
ATOM 1598 O O . ARG A 1 205 ? -16.009 -29.770 27.191 1.00 48.91 205 ARG A O 1
ATOM 1605 N N . LEU A 1 206 ? -15.089 -29.013 25.282 1.00 52.03 206 LEU A N 1
ATOM 1606 C CA . LEU A 1 206 ? -13.963 -29.942 25.300 1.00 52.03 206 LEU A CA 1
ATOM 1607 C C . LEU A 1 206 ? -12.976 -29.426 26.351 1.00 52.03 206 LEU A C 1
ATOM 1609 O O . LEU A 1 206 ? -12.318 -28.404 26.162 1.00 52.03 206 LEU A O 1
ATOM 1613 N N . ARG A 1 207 ? -12.922 -30.128 27.484 1.00 48.91 207 ARG A N 1
ATOM 1614 C CA . ARG A 1 207 ? -11.800 -30.071 28.415 1.00 48.91 207 ARG A CA 1
ATOM 1615 C C . ARG A 1 207 ? -10.589 -30.608 27.656 1.00 48.91 207 ARG A C 1
ATOM 1617 O O . ARG A 1 207 ? -10.552 -31.794 27.344 1.00 48.91 207 ARG A O 1
ATOM 1624 N N . ARG A 1 208 ? -9.645 -29.734 27.303 1.00 52.22 208 ARG A N 1
ATOM 1625 C CA . ARG A 1 208 ? -8.319 -30.174 26.873 1.00 52.22 208 ARG A CA 1
ATOM 1626 C C . ARG A 1 208 ? -7.535 -30.485 28.137 1.00 52.22 208 ARG A C 1
ATOM 1628 O O . ARG A 1 208 ? -7.432 -29.641 29.023 1.00 52.22 208 ARG A O 1
ATOM 1635 N N . ILE A 1 209 ? -7.114 -31.736 28.197 1.00 52.66 209 ILE A N 1
ATOM 1636 C CA . ILE A 1 209 ? -6.275 -32.339 29.218 1.00 52.66 209 ILE A CA 1
ATOM 1637 C C . ILE A 1 209 ? -5.022 -31.481 29.393 1.00 52.66 209 ILE A C 1
ATOM 1639 O O . ILE A 1 209 ? -4.388 -31.064 28.423 1.00 52.66 209 ILE A O 1
ATOM 1643 N N . VAL A 1 210 ? -4.781 -31.164 30.658 1.00 50.72 210 VAL A N 1
ATOM 1644 C CA . VAL A 1 210 ? -3.529 -30.678 31.212 1.00 50.72 210 VAL A CA 1
ATOM 1645 C C . VAL A 1 210 ? -2.622 -31.901 31.256 1.00 50.72 210 VAL A C 1
ATOM 1647 O O . VAL A 1 210 ? -2.855 -32.774 32.085 1.00 50.72 210 VAL A O 1
ATOM 1650 N N . ASP A 1 211 ? -1.656 -31.983 30.348 1.00 44.66 211 ASP A N 1
ATOM 1651 C CA . ASP A 1 211 ? -0.449 -32.764 30.599 1.00 44.66 211 ASP A CA 1
ATOM 1652 C C . ASP A 1 211 ? 0.607 -31.770 31.065 1.00 44.66 211 ASP A C 1
ATOM 1654 O O . ASP A 1 211 ? 1.127 -30.950 30.304 1.00 44.66 211 ASP A O 1
ATOM 1658 N N . SER A 1 212 ? 0.782 -31.788 32.381 1.00 46.59 212 SER A N 1
ATOM 1659 C CA . SER A 1 212 ? 1.946 -31.291 33.085 1.00 46.59 212 SER A CA 1
ATOM 1660 C C . SER A 1 212 ? 3.167 -32.053 32.583 1.00 46.59 212 SER A C 1
ATOM 1662 O O . SER A 1 212 ? 3.195 -33.275 32.700 1.00 46.59 212 SER A O 1
ATOM 1664 N N . ASP A 1 213 ? 4.171 -31.342 32.080 1.00 47.81 213 ASP A N 1
ATOM 1665 C CA . ASP A 1 213 ? 5.539 -31.842 32.149 1.00 47.81 213 ASP A CA 1
ATOM 1666 C C . ASP A 1 213 ? 6.354 -30.821 32.937 1.00 47.81 213 ASP A C 1
ATOM 1668 O O . ASP A 1 213 ? 6.500 -29.649 32.573 1.00 47.81 213 ASP A O 1
ATOM 1672 N N . GLU A 1 214 ? 6.699 -31.280 34.128 1.00 50.47 214 GLU A N 1
ATOM 1673 C CA . GLU A 1 214 ? 7.325 -30.588 35.233 1.00 50.47 214 GLU A CA 1
ATOM 1674 C C . GLU A 1 214 ? 8.823 -30.849 35.117 1.00 50.47 214 GLU A C 1
ATOM 1676 O O . GLU A 1 214 ? 9.314 -31.873 35.578 1.00 50.47 214 GLU A O 1
ATOM 1681 N N . GLU A 1 215 ? 9.559 -29.929 34.496 1.00 48.25 215 GLU A N 1
ATOM 1682 C CA . GLU A 1 215 ? 11.020 -29.937 34.565 1.00 48.25 215 GLU A CA 1
ATOM 1683 C C . GLU A 1 215 ? 11.498 -28.590 35.116 1.00 48.25 215 GLU A C 1
ATOM 1685 O O . GLU A 1 215 ? 11.589 -27.569 34.430 1.00 48.25 215 GLU A O 1
ATOM 1690 N N . ALA A 1 216 ? 11.713 -28.589 36.429 1.00 52.91 216 ALA A N 1
ATOM 1691 C CA . ALA A 1 216 ? 12.403 -27.548 37.176 1.00 52.91 216 ALA A CA 1
ATOM 1692 C C . ALA A 1 216 ? 13.884 -27.971 37.389 1.00 52.91 216 ALA A C 1
ATOM 1694 O O . ALA A 1 216 ? 14.305 -29.024 36.921 1.00 52.91 216 ALA A O 1
ATOM 1695 N N . PRO A 1 217 ? 14.734 -27.152 38.027 1.00 51.78 217 PRO A N 1
ATOM 1696 C CA . PRO A 1 217 ? 15.780 -26.397 37.353 1.00 51.78 217 PRO A CA 1
ATOM 1697 C C . PRO A 1 217 ? 17.192 -26.871 37.732 1.00 51.78 217 PRO A C 1
ATOM 1699 O O . PRO A 1 217 ? 17.444 -27.263 38.870 1.00 51.78 217 PRO A O 1
ATOM 1702 N N . VAL A 1 218 ? 18.160 -26.718 36.826 1.00 51.16 218 VAL A N 1
ATOM 1703 C CA . VAL A 1 218 ? 19.585 -26.873 37.161 1.00 51.16 218 VAL A CA 1
ATOM 1704 C C . VAL A 1 218 ? 20.307 -25.544 36.953 1.00 51.16 218 VAL A C 1
ATOM 1706 O O . VAL A 1 218 ? 20.637 -25.152 35.836 1.00 51.16 218 VAL A O 1
ATOM 1709 N N . ALA A 1 219 ? 20.535 -24.843 38.064 1.00 51.34 219 ALA A N 1
ATOM 1710 C CA . ALA A 1 219 ? 21.632 -23.889 38.199 1.00 51.34 219 ALA A CA 1
ATOM 1711 C C . ALA A 1 219 ? 22.965 -24.659 38.263 1.00 51.34 219 ALA A C 1
ATOM 1713 O O . ALA A 1 219 ? 22.989 -25.796 38.739 1.00 51.34 219 ALA A O 1
ATOM 1714 N N . PRO A 1 220 ? 24.083 -24.041 37.848 1.00 57.78 220 PRO A N 1
ATOM 1715 C CA . PRO A 1 220 ? 25.017 -23.652 38.904 1.00 57.78 220 PRO A CA 1
ATOM 1716 C C . PRO A 1 220 ? 25.730 -22.302 38.698 1.00 57.78 220 PRO A C 1
ATOM 1718 O O . PRO A 1 220 ? 26.127 -21.916 37.603 1.00 57.78 220 PRO A O 1
ATOM 1721 N N . GLU A 1 221 ? 25.868 -21.617 39.834 1.00 35.88 221 GLU A N 1
ATOM 1722 C CA . GLU A 1 221 ? 27.058 -20.940 40.374 1.00 35.88 221 GLU A CA 1
ATOM 1723 C C . GLU A 1 221 ? 28.115 -20.292 39.448 1.00 35.88 221 GLU A C 1
ATOM 1725 O O . GLU A 1 221 ? 28.930 -20.941 38.803 1.00 35.88 221 GLU A O 1
ATOM 1730 N N . ALA A 1 222 ? 28.170 -18.960 39.578 1.00 46.66 222 ALA A N 1
ATOM 1731 C CA . ALA A 1 222 ? 29.296 -18.159 40.089 1.00 46.66 222 ALA A CA 1
ATOM 1732 C C . ALA A 1 222 ? 30.686 -18.180 39.406 1.00 46.66 222 ALA A C 1
ATOM 1734 O O . ALA A 1 222 ? 31.456 -19.130 39.504 1.00 46.66 222 ALA A O 1
ATOM 1735 N N . LYS A 1 223 ? 31.070 -16.992 38.904 1.00 47.31 223 LYS A N 1
ATOM 1736 C CA . LYS A 1 223 ? 32.387 -16.311 39.034 1.00 47.31 223 LYS A CA 1
ATOM 1737 C C . LYS A 1 223 ? 32.185 -14.855 38.552 1.00 47.31 223 LYS A C 1
ATOM 1739 O O . LYS A 1 223 ? 31.793 -14.662 37.410 1.00 47.31 223 LYS A O 1
ATOM 1744 N N . VAL A 1 224 ? 32.162 -13.810 39.396 1.00 46.44 224 VAL A N 1
ATOM 1745 C CA . VAL A 1 224 ? 33.307 -13.133 40.064 1.00 46.44 224 VAL A CA 1
ATOM 1746 C C . VAL A 1 224 ? 34.391 -12.842 39.011 1.00 46.44 224 VAL A C 1
ATOM 1748 O O . VAL A 1 224 ? 35.002 -13.791 38.539 1.00 46.44 224 VAL A O 1
ATOM 1751 N N . GLN A 1 225 ? 34.607 -11.629 38.475 1.00 45.41 225 GLN A N 1
ATOM 1752 C CA . GLN A 1 225 ? 35.158 -10.369 39.043 1.00 45.41 225 GLN A CA 1
ATOM 1753 C C . GLN A 1 225 ? 35.521 -9.445 37.827 1.00 45.41 225 GLN A C 1
ATOM 1755 O O . GLN A 1 225 ? 35.494 -9.951 36.706 1.00 45.41 225 GLN A O 1
ATOM 1760 N N . PRO A 1 226 ? 36.077 -8.217 37.954 1.00 57.62 226 PRO A N 1
ATOM 1761 C CA . PRO A 1 226 ? 35.709 -7.022 38.724 1.00 57.62 226 PRO A CA 1
ATOM 1762 C C . PRO A 1 226 ? 35.469 -5.773 37.827 1.00 57.62 226 PRO A C 1
ATOM 1764 O O . PRO A 1 226 ? 35.915 -5.689 36.685 1.00 57.62 226 PRO A O 1
ATOM 1767 N N . GLN A 1 227 ? 34.825 -4.751 38.402 1.00 48.16 227 GLN A N 1
ATOM 1768 C CA . GLN A 1 227 ? 34.922 -3.352 37.958 1.00 48.16 227 GLN A CA 1
ATOM 1769 C C . GLN A 1 227 ? 36.305 -2.768 38.297 1.00 48.16 227 GLN A C 1
ATOM 1771 O O . GLN A 1 227 ? 36.814 -3.048 39.383 1.00 48.16 227 GLN A O 1
ATOM 1776 N N . PRO A 1 228 ? 36.832 -1.841 37.483 1.00 60.78 228 PRO A N 1
ATOM 1777 C CA . PRO A 1 228 ? 37.631 -0.741 37.992 1.00 60.78 228 PRO A CA 1
ATOM 1778 C C . PRO A 1 228 ? 36.822 0.562 37.971 1.00 60.78 228 PRO A C 1
ATOM 1780 O O . PRO A 1 228 ? 36.246 0.963 36.958 1.00 60.78 228 PRO A O 1
ATOM 1783 N N . ALA A 1 229 ? 36.785 1.189 39.141 1.00 46.50 229 ALA A N 1
ATOM 1784 C CA . ALA A 1 229 ? 36.426 2.579 39.341 1.00 46.50 229 ALA A CA 1
ATOM 1785 C C . ALA A 1 229 ? 37.649 3.480 39.096 1.00 46.50 229 ALA A C 1
ATOM 1787 O O . ALA A 1 229 ? 38.782 3.022 39.228 1.00 46.50 229 ALA A O 1
ATOM 1788 N N . ALA A 1 230 ? 37.348 4.761 38.864 1.00 45.41 230 ALA A N 1
ATOM 1789 C CA . ALA A 1 230 ? 38.237 5.920 38.761 1.00 45.41 230 ALA A CA 1
ATOM 1790 C C . ALA A 1 230 ? 39.060 6.020 37.464 1.00 45.41 230 ALA A C 1
ATOM 1792 O O . ALA A 1 230 ? 39.920 5.198 37.196 1.00 45.41 230 ALA A O 1
ATOM 1793 N N . GLU A 1 231 ? 38.835 7.074 36.676 1.00 47.12 231 GLU A N 1
ATOM 1794 C CA . GLU A 1 231 ? 39.642 8.281 36.870 1.00 47.12 231 GLU A CA 1
ATOM 1795 C C . GLU A 1 231 ? 38.981 9.502 36.223 1.00 47.12 231 GLU A C 1
ATOM 1797 O O . GLU A 1 231 ? 38.503 9.499 35.090 1.00 47.12 231 GLU A O 1
ATOM 1802 N N . GLU A 1 232 ? 38.925 10.530 37.046 1.00 47.59 232 GLU A N 1
ATOM 1803 C CA . GLU A 1 232 ? 38.616 11.916 36.784 1.00 47.59 232 GLU A CA 1
ATOM 1804 C C . GLU A 1 232 ? 39.712 12.521 35.895 1.00 47.59 232 GLU A C 1
ATOM 1806 O O . GLU A 1 232 ? 40.886 12.490 36.247 1.00 47.59 232 GLU A O 1
ATOM 1811 N N . ALA A 1 233 ? 39.346 13.092 34.749 1.00 51.22 233 ALA A N 1
ATOM 1812 C CA . ALA A 1 233 ? 40.229 13.993 34.018 1.00 51.22 233 ALA A CA 1
ATOM 1813 C C . ALA A 1 233 ? 39.401 15.109 33.385 1.00 51.22 233 ALA A C 1
ATOM 1815 O O . ALA A 1 233 ? 38.691 14.932 32.393 1.00 51.22 233 ALA A O 1
ATOM 1816 N N . ALA A 1 234 ? 39.495 16.268 34.027 1.00 46.03 234 ALA A N 1
ATOM 1817 C CA . ALA A 1 234 ? 39.116 17.557 33.495 1.00 46.03 234 ALA A CA 1
ATOM 1818 C C . ALA A 1 234 ? 39.823 17.834 32.158 1.00 46.03 234 ALA A C 1
ATOM 1820 O O . ALA A 1 234 ? 41.007 17.551 31.987 1.00 46.03 234 ALA A O 1
ATOM 1821 N N . GLY A 1 235 ? 39.100 18.462 31.235 1.00 41.06 235 GLY A N 1
ATOM 1822 C CA . GLY A 1 235 ? 39.659 19.008 30.006 1.00 41.06 235 GLY A CA 1
ATOM 1823 C C . GLY A 1 235 ? 38.647 19.931 29.328 1.00 41.06 235 GLY A C 1
ATOM 1824 O O . GLY A 1 235 ? 37.694 19.426 28.735 1.00 41.06 235 GLY A O 1
ATOM 1825 N N . PRO A 1 236 ? 38.805 21.264 29.423 1.00 54.66 236 PRO A N 1
ATOM 1826 C CA . PRO A 1 236 ? 37.973 22.213 28.701 1.00 54.66 236 PRO A CA 1
ATOM 1827 C C . PRO A 1 236 ? 38.484 22.315 27.260 1.00 54.66 236 PRO A C 1
ATOM 1829 O O . PRO A 1 236 ? 39.631 22.687 27.026 1.00 54.66 236 PRO A O 1
ATOM 1832 N N . ALA A 1 237 ? 37.636 21.983 26.290 1.00 47.72 237 ALA A N 1
ATOM 1833 C CA . ALA A 1 237 ? 37.895 22.254 24.881 1.00 47.72 237 ALA A CA 1
ATOM 1834 C C . ALA A 1 237 ? 36.934 23.345 24.404 1.00 47.72 237 ALA A C 1
ATOM 1836 O O . ALA A 1 237 ? 35.821 23.103 23.943 1.00 47.72 237 ALA A O 1
ATOM 1837 N N . GLU A 1 238 ? 37.411 24.568 24.585 1.00 48.00 238 GLU A N 1
ATOM 1838 C CA . GLU A 1 238 ? 37.072 25.756 23.820 1.00 48.00 238 GLU A CA 1
ATOM 1839 C C . GLU A 1 238 ? 37.238 25.463 22.322 1.00 48.00 238 GLU A C 1
ATOM 1841 O O . GLU A 1 238 ? 38.346 25.201 21.859 1.00 48.00 238 GLU A O 1
ATOM 1846 N N . THR A 1 239 ? 36.158 25.475 21.539 1.00 46.38 239 THR A N 1
ATOM 1847 C CA . THR A 1 239 ? 36.249 25.648 20.082 1.00 46.38 239 THR A CA 1
ATOM 1848 C C . THR A 1 239 ? 34.965 26.266 19.538 1.00 46.38 239 THR A C 1
ATOM 1850 O O . THR A 1 239 ? 33.936 25.613 19.410 1.00 46.38 239 THR A O 1
ATOM 1853 N N . ALA A 1 240 ? 35.097 27.559 19.251 1.00 44.41 240 ALA A N 1
ATOM 1854 C CA . ALA A 1 240 ? 34.640 28.278 18.067 1.00 44.41 240 ALA A CA 1
ATOM 1855 C C . ALA A 1 240 ? 33.190 28.113 17.559 1.00 44.41 240 ALA A C 1
ATOM 1857 O O . ALA A 1 240 ? 32.735 27.054 17.137 1.00 44.41 240 ALA A O 1
ATOM 1858 N N . ALA A 1 241 ? 32.551 29.283 17.500 1.00 56.00 241 ALA A N 1
ATOM 1859 C CA . ALA A 1 241 ? 31.417 29.709 16.684 1.00 56.00 241 ALA A CA 1
ATOM 1860 C C 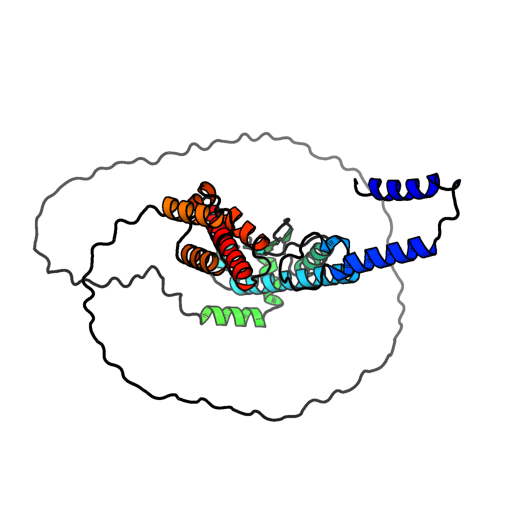. ALA A 1 241 ? 31.169 28.959 15.358 1.00 56.00 241 ALA A C 1
ATOM 1862 O O . ALA A 1 241 ? 32.095 28.542 14.663 1.00 56.00 241 ALA A O 1
ATOM 1863 N N . PRO A 1 242 ? 29.904 28.979 14.910 1.00 66.75 242 PRO A N 1
ATOM 1864 C CA . PRO A 1 242 ? 29.630 29.520 13.579 1.00 66.75 242 PRO A CA 1
ATOM 1865 C C . PRO A 1 242 ? 28.544 30.620 13.566 1.00 66.75 242 PRO A C 1
ATOM 1867 O O . PRO A 1 242 ? 27.858 30.836 14.566 1.00 66.75 242 PRO A O 1
ATOM 1870 N N . PRO A 1 243 ? 28.457 31.372 12.451 1.00 63.41 243 PRO A N 1
ATOM 1871 C CA . PRO A 1 243 ? 28.028 32.763 12.429 1.00 63.41 243 PRO A CA 1
ATOM 1872 C C . PRO A 1 243 ? 26.521 32.962 12.256 1.00 63.41 243 PRO A C 1
ATOM 1874 O O . PRO A 1 243 ? 25.770 32.070 11.865 1.00 63.41 243 PRO A O 1
ATOM 1877 N N . MET A 1 244 ? 26.141 34.209 12.527 1.00 49.78 244 MET A N 1
ATOM 1878 C CA . MET A 1 244 ? 24.890 34.855 12.160 1.00 49.78 244 MET A CA 1
ATOM 1879 C C . MET A 1 244 ? 24.480 34.543 10.716 1.00 49.78 244 MET A C 1
ATOM 1881 O O . MET A 1 244 ? 25.281 34.687 9.795 1.00 49.78 244 MET A O 1
ATOM 1885 N N . ALA A 1 245 ? 23.213 34.188 10.531 1.00 53.84 245 ALA A N 1
ATOM 1886 C CA . ALA A 1 245 ? 22.532 34.322 9.254 1.00 53.84 245 ALA A CA 1
ATOM 1887 C C . ALA A 1 245 ? 21.215 35.056 9.506 1.00 53.84 245 ALA A C 1
ATOM 1889 O O . ALA A 1 245 ? 20.292 34.532 10.133 1.00 53.84 245 ALA A O 1
ATOM 1890 N N . GLU A 1 246 ? 21.205 36.304 9.053 1.00 49.44 246 GLU A N 1
ATOM 1891 C CA . GLU A 1 246 ? 20.050 37.169 8.874 1.00 49.44 246 GLU A CA 1
ATOM 1892 C C . GLU A 1 246 ? 18.927 36.458 8.095 1.00 49.44 246 GLU A C 1
ATOM 1894 O O . GLU A 1 246 ? 19.116 35.948 6.994 1.00 49.44 246 GLU A O 1
ATOM 1899 N N . GLN A 1 247 ? 17.732 36.460 8.677 1.00 44.78 247 GLN A N 1
ATOM 1900 C CA . GLN A 1 247 ? 16.511 36.866 7.970 1.00 44.78 247 GLN A CA 1
ATOM 1901 C C . GLN A 1 247 ? 16.300 38.364 8.293 1.00 44.78 247 GLN A C 1
ATOM 1903 O O . GLN A 1 247 ? 16.846 38.773 9.325 1.00 44.78 247 GLN A O 1
ATOM 1908 N N . PRO A 1 248 ? 15.490 39.178 7.573 1.00 54.03 248 PRO A N 1
ATOM 1909 C CA . PRO A 1 248 ? 14.478 38.839 6.553 1.00 54.03 248 PRO A CA 1
ATOM 1910 C C . PRO A 1 248 ? 14.394 39.814 5.342 1.00 54.03 248 PRO A C 1
ATOM 1912 O O . PRO A 1 248 ? 14.619 41.001 5.499 1.00 54.03 248 PRO A O 1
ATOM 1915 N N . GLU A 1 249 ? 13.909 39.362 4.183 1.00 46.72 249 GLU A N 1
ATOM 1916 C CA . GLU A 1 249 ? 13.174 40.196 3.200 1.00 46.72 249 GLU A CA 1
ATOM 1917 C C . GLU A 1 249 ? 12.149 39.249 2.533 1.00 46.72 249 GLU A C 1
ATOM 1919 O O . GLU A 1 249 ? 12.496 38.141 2.126 1.00 46.72 249 GLU A O 1
ATOM 1924 N N . GLU A 1 250 ? 10.830 39.447 2.651 1.00 47.97 250 GLU A N 1
ATOM 1925 C CA . GLU A 1 250 ? 10.027 40.463 1.944 1.00 47.97 250 GLU A CA 1
ATOM 1926 C C . GLU A 1 250 ? 10.301 40.351 0.434 1.00 47.97 250 GLU A C 1
ATOM 1928 O O . GLU A 1 250 ? 11.402 40.586 -0.035 1.00 47.97 250 GLU A O 1
ATOM 1933 N N . THR A 1 251 ? 9.390 39.881 -0.418 1.00 39.31 251 THR A N 1
ATOM 1934 C CA . THR A 1 251 ? 8.335 40.712 -1.007 1.00 39.31 251 THR A CA 1
ATOM 1935 C C . THR A 1 251 ? 7.476 39.858 -1.964 1.00 39.31 251 THR A C 1
ATOM 1937 O O . THR A 1 251 ? 7.976 38.943 -2.613 1.00 39.31 251 THR A O 1
ATOM 1940 N N . ALA A 1 252 ? 6.213 40.267 -2.105 1.00 46.78 252 ALA A N 1
ATOM 1941 C CA . ALA A 1 252 ? 5.385 40.232 -3.318 1.00 46.78 252 ALA A CA 1
ATOM 1942 C C . ALA A 1 252 ? 4.769 38.905 -3.816 1.00 46.78 252 ALA A C 1
ATOM 1944 O O . ALA A 1 252 ? 5.381 38.072 -4.480 1.00 46.78 252 ALA A O 1
ATOM 1945 N N . ALA A 1 253 ? 3.451 38.838 -3.609 1.00 50.50 253 ALA A N 1
ATOM 1946 C CA . ALA A 1 253 ? 2.485 38.190 -4.491 1.00 50.50 253 ALA A CA 1
ATOM 1947 C C . ALA A 1 253 ? 2.535 38.763 -5.927 1.00 50.50 253 ALA A C 1
ATOM 1949 O O . ALA A 1 253 ? 2.945 39.910 -6.120 1.00 50.50 253 ALA A O 1
ATOM 1950 N N . PRO A 1 254 ? 1.989 38.026 -6.908 1.00 57.06 254 PRO A N 1
ATOM 1951 C CA . PRO A 1 254 ? 0.805 38.582 -7.557 1.00 57.06 254 PRO A CA 1
ATOM 1952 C C . PRO A 1 254 ? -0.330 37.571 -7.759 1.00 57.06 254 PRO A C 1
ATOM 1954 O O . PRO A 1 254 ? -0.134 36.368 -7.927 1.00 57.06 254 PRO A O 1
ATOM 1957 N N . ALA A 1 255 ? -1.535 38.130 -7.713 1.00 53.38 255 ALA A N 1
ATOM 1958 C CA . ALA A 1 255 ? -2.785 37.539 -8.144 1.00 53.38 255 ALA A CA 1
ATOM 1959 C C . ALA A 1 255 ? -2.839 37.419 -9.677 1.00 53.38 255 ALA A C 1
ATOM 1961 O O . ALA A 1 255 ? -2.427 38.341 -10.373 1.00 53.38 255 ALA A O 1
ATOM 1962 N N . GLU A 1 256 ? -3.423 36.332 -10.176 1.00 50.84 256 GLU A N 1
ATOM 1963 C CA . GLU A 1 256 ? -3.922 36.196 -11.552 1.00 50.84 256 GLU A CA 1
ATOM 1964 C C . GLU A 1 256 ? -5.203 35.352 -11.449 1.00 50.84 256 GLU A C 1
ATOM 1966 O O . GLU A 1 256 ? -5.186 34.204 -11.009 1.00 50.84 256 GLU A O 1
ATOM 1971 N N . GLU A 1 257 ? -6.338 36.032 -11.324 1.00 47.53 257 GLU A N 1
ATOM 1972 C CA . GLU A 1 257 ? -7.294 36.321 -12.399 1.00 47.53 257 GLU A CA 1
ATOM 1973 C C . GLU A 1 257 ? -8.048 35.093 -12.922 1.00 47.53 257 GLU A C 1
ATOM 1975 O O . GLU A 1 257 ? -7.562 34.217 -13.630 1.00 47.53 257 GLU A O 1
ATOM 1980 N N . VAL A 1 258 ? -9.315 35.095 -12.524 1.00 48.66 258 VAL A N 1
ATOM 1981 C CA . VAL A 1 258 ? -10.401 34.231 -12.950 1.00 48.66 258 VAL A CA 1
ATOM 1982 C C . VAL A 1 258 ? -11.004 34.855 -14.211 1.00 48.66 258 VAL A C 1
ATOM 1984 O O . VAL A 1 258 ? -11.453 35.998 -14.127 1.00 48.66 258 VAL A O 1
ATOM 1987 N N . PRO A 1 259 ? -11.142 34.141 -15.339 1.00 63.03 259 PRO A N 1
ATOM 1988 C CA . PRO A 1 259 ? -12.155 34.505 -16.310 1.00 63.03 259 PRO A CA 1
ATOM 1989 C C . PRO A 1 259 ? -13.432 33.716 -16.024 1.00 63.03 259 PRO A C 1
ATOM 1991 O O . PRO A 1 259 ? -13.528 32.503 -16.220 1.00 63.03 259 PRO A O 1
ATOM 1994 N N . ALA A 1 260 ? -14.433 34.458 -15.558 1.00 49.19 260 ALA A N 1
ATOM 1995 C CA . ALA A 1 260 ? -15.830 34.103 -15.701 1.00 49.19 260 ALA A CA 1
ATOM 1996 C C . ALA A 1 260 ? -16.145 33.880 -17.190 1.00 49.19 260 ALA A C 1
ATOM 1998 O O . ALA A 1 260 ? -15.916 34.767 -18.012 1.00 49.19 260 ALA A O 1
ATOM 1999 N N . SER A 1 261 ? -16.688 32.710 -17.533 1.00 57.16 261 SER A N 1
ATOM 2000 C CA . SER A 1 261 ? -17.351 32.492 -18.817 1.00 57.16 261 SER A CA 1
ATOM 2001 C C . SER A 1 261 ? -18.843 32.320 -18.570 1.00 57.16 261 SER A C 1
ATOM 2003 O O . SER A 1 261 ? -19.306 31.386 -17.913 1.00 57.16 261 SER A O 1
ATOM 2005 N N . THR A 1 262 ? -19.544 33.337 -19.043 1.00 41.12 262 THR A N 1
ATOM 2006 C CA . THR A 1 262 ? -20.976 33.579 -19.020 1.00 41.12 262 THR A CA 1
ATOM 2007 C C . THR A 1 262 ? -21.677 32.726 -20.081 1.00 41.12 262 THR A C 1
ATOM 2009 O O . THR A 1 262 ? -21.207 32.665 -21.208 1.00 41.12 262 THR A O 1
ATOM 2012 N N . ALA A 1 263 ? -22.790 32.110 -19.669 1.00 46.41 263 ALA A N 1
ATOM 2013 C CA . ALA A 1 263 ? -24.016 31.763 -20.404 1.00 46.41 263 ALA A CA 1
ATO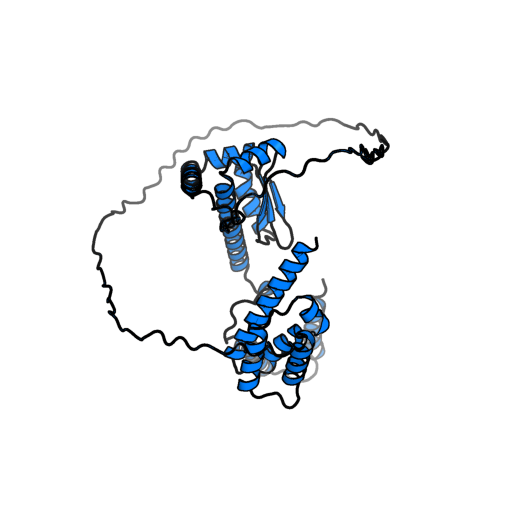M 2014 C C . ALA A 1 263 ? -23.963 31.348 -21.892 1.00 46.41 263 ALA A C 1
ATOM 2016 O O . ALA A 1 263 ? -23.583 32.138 -22.744 1.00 46.41 263 ALA A O 1
ATOM 2017 N N . ASP A 1 264 ? -24.543 30.178 -22.187 1.00 41.16 264 ASP A N 1
ATOM 2018 C CA . ASP A 1 264 ? -25.665 30.023 -23.141 1.00 41.16 264 ASP A CA 1
ATOM 2019 C C . ASP A 1 264 ? -26.258 28.607 -22.938 1.00 41.16 264 ASP A C 1
ATOM 2021 O O . ASP A 1 264 ? -25.552 27.607 -23.024 1.00 41.16 264 ASP A O 1
ATOM 2025 N N . SER A 1 265 ? -27.440 28.444 -22.341 1.00 51.66 265 SER A N 1
ATOM 2026 C CA . SER A 1 265 ? -28.750 28.527 -23.000 1.00 51.66 265 SER A CA 1
ATOM 2027 C C . SER A 1 265 ? -28.885 27.583 -24.200 1.00 51.66 265 SER A C 1
ATOM 2029 O O . SER A 1 265 ? -28.822 28.014 -25.341 1.00 51.66 265 SER A O 1
ATOM 2031 N N . MET A 1 266 ? -29.149 26.296 -23.952 1.00 49.16 266 MET A N 1
ATOM 2032 C CA . MET A 1 266 ? -29.890 25.485 -24.921 1.00 49.16 266 MET A CA 1
ATOM 2033 C C . MET A 1 266 ? -30.932 24.605 -24.235 1.00 49.16 266 MET A C 1
ATOM 2035 O O . MET A 1 266 ? -30.669 23.905 -23.257 1.00 49.16 266 MET A O 1
ATOM 2039 N N . GLU A 1 267 ? -32.134 24.744 -24.780 1.00 45.59 267 GLU A N 1
ATOM 2040 C CA . GLU A 1 267 ? -33.409 24.153 -24.420 1.00 45.59 267 GLU A CA 1
ATOM 2041 C C . GLU A 1 267 ? -33.367 22.646 -24.167 1.00 45.59 267 GLU A C 1
ATOM 2043 O O . GLU A 1 267 ? -32.784 21.851 -24.905 1.00 45.59 267 GLU A O 1
ATOM 2048 N N . ALA A 1 268 ? -34.109 22.262 -23.132 1.00 51.00 268 ALA A N 1
ATOM 2049 C CA . ALA A 1 268 ? -34.536 20.903 -22.893 1.00 51.00 268 ALA A CA 1
ATOM 2050 C C . ALA A 1 268 ? -35.490 20.450 -24.010 1.00 51.00 268 ALA A C 1
ATOM 2052 O O . ALA A 1 268 ? -36.655 20.843 -24.043 1.00 51.00 268 ALA A O 1
ATOM 2053 N N . VAL A 1 269 ? -35.009 19.567 -24.884 1.00 49.00 269 VAL A N 1
ATOM 2054 C CA . VAL A 1 269 ? -35.867 18.718 -25.714 1.00 49.00 269 VAL A CA 1
ATOM 2055 C C . VAL A 1 269 ? -36.127 17.428 -24.927 1.00 49.00 269 VAL A C 1
ATOM 2057 O O . VAL A 1 269 ? -35.191 16.645 -24.736 1.00 49.00 269 VAL A O 1
ATOM 2060 N N . PRO A 1 270 ? -37.356 17.166 -24.441 1.00 51.38 270 PRO A N 1
ATOM 2061 C CA . PRO A 1 270 ? -37.703 15.871 -23.876 1.00 51.38 270 PRO A CA 1
ATOM 2062 C C . PRO A 1 270 ? -37.805 14.870 -25.028 1.00 51.38 270 PRO A C 1
ATOM 2064 O O . PRO A 1 270 ? -38.863 14.658 -25.615 1.00 51.38 270 PRO A O 1
ATOM 2067 N N . CYS A 1 271 ? -36.674 14.269 -25.387 1.00 37.62 271 CYS A N 1
ATOM 2068 C CA . CYS A 1 271 ? -36.658 13.126 -26.282 1.00 37.62 271 CYS A CA 1
ATOM 2069 C C . CYS A 1 271 ? -37.174 11.928 -25.477 1.00 37.62 271 CYS A C 1
ATOM 2071 O O . CYS A 1 271 ? -36.423 11.279 -24.745 1.00 37.62 271 CYS A O 1
ATOM 2073 N N . SER A 1 272 ? -38.487 11.694 -25.548 1.00 48.06 272 SER A N 1
ATOM 2074 C CA . SER A 1 272 ? -39.126 10.449 -25.130 1.00 48.06 272 SER A CA 1
ATOM 2075 C C . SER A 1 272 ? -38.538 9.309 -25.957 1.00 48.06 272 SER A C 1
ATOM 2077 O O . SER A 1 272 ? -39.062 8.942 -27.004 1.00 48.06 272 SER A O 1
ATOM 2079 N N . ALA A 1 273 ? -37.408 8.780 -25.491 1.00 51.31 273 ALA A N 1
ATOM 2080 C CA . ALA A 1 273 ? -36.846 7.539 -25.978 1.00 51.31 273 ALA A CA 1
ATOM 2081 C C . ALA A 1 273 ? -37.814 6.421 -25.588 1.00 51.31 273 ALA A C 1
ATOM 2083 O O . ALA A 1 273 ? -37.914 6.027 -24.425 1.00 51.31 273 ALA A O 1
ATOM 2084 N N . GLU A 1 274 ? -38.567 5.976 -26.586 1.00 51.66 274 GLU A N 1
ATOM 2085 C CA . GLU A 1 274 ? -39.305 4.727 -26.604 1.00 51.66 274 GLU A CA 1
ATOM 2086 C C . GLU A 1 274 ? -38.412 3.626 -26.019 1.00 51.66 274 GLU A C 1
ATOM 2088 O O . GLU A 1 274 ? -37.359 3.293 -26.569 1.00 51.66 274 GLU A O 1
ATOM 2093 N N . VAL A 1 275 ? -38.789 3.138 -24.833 1.00 49.00 275 VAL A N 1
ATOM 2094 C CA . VAL A 1 275 ? -38.094 2.069 -24.115 1.00 49.00 275 VAL A CA 1
ATOM 2095 C C . VAL A 1 275 ? -38.319 0.784 -24.904 1.00 49.00 275 VAL A C 1
ATOM 2097 O O . VAL A 1 275 ? -39.228 0.004 -24.627 1.00 49.00 275 VAL A O 1
ATOM 2100 N N . LEU A 1 276 ? -37.499 0.598 -25.938 1.00 53.91 276 LEU A N 1
ATOM 2101 C CA . LEU A 1 276 ? -37.328 -0.679 -26.609 1.00 53.91 276 LEU A CA 1
ATOM 2102 C C . LEU A 1 276 ? -36.915 -1.705 -25.541 1.00 53.91 276 LEU A C 1
ATOM 2104 O O . LEU A 1 276 ? -36.005 -1.426 -24.751 1.00 53.91 276 LEU A O 1
ATOM 2108 N N . PRO A 1 277 ? -37.587 -2.869 -25.475 1.00 63.09 277 PRO A N 1
ATOM 2109 C CA . PRO A 1 277 ? -37.258 -3.910 -24.514 1.00 63.09 277 PRO A CA 1
ATOM 2110 C C . PRO A 1 277 ? -35.764 -4.246 -24.616 1.00 63.09 277 PRO A C 1
ATOM 2112 O O . PRO A 1 277 ? -35.254 -4.367 -25.735 1.00 63.09 277 PRO A O 1
ATOM 2115 N N . PRO A 1 278 ? -35.051 -4.366 -23.477 1.00 65.38 278 PRO A N 1
ATOM 2116 C CA . PRO A 1 278 ? -33.616 -4.598 -23.479 1.00 65.38 278 PRO A CA 1
ATOM 2117 C C . PRO A 1 278 ? -33.326 -5.844 -24.325 1.00 65.38 278 PRO A C 1
ATOM 2119 O O . PRO A 1 278 ? -33.927 -6.895 -24.071 1.00 65.38 278 PRO A O 1
ATOM 2122 N N . PRO A 1 279 ? -32.471 -5.740 -25.362 1.00 68.56 279 PRO A N 1
ATOM 2123 C CA . PRO A 1 279 ? -32.105 -6.893 -26.168 1.00 68.56 279 PRO A CA 1
ATOM 2124 C C . PRO A 1 279 ? -31.558 -7.950 -25.216 1.00 68.56 279 PRO A C 1
ATOM 2126 O O . PRO A 1 279 ? -30.721 -7.625 -24.376 1.00 68.56 279 PRO A O 1
ATOM 2129 N N . ALA A 1 280 ? -32.081 -9.176 -25.308 1.00 73.75 280 ALA A N 1
ATOM 2130 C CA . ALA A 1 280 ? -31.716 -10.283 -24.432 1.00 73.75 280 ALA A CA 1
ATOM 2131 C C . ALA A 1 280 ? -30.190 -10.331 -24.265 1.00 73.75 280 ALA A C 1
ATOM 2133 O O . ALA A 1 280 ? -29.471 -10.648 -25.215 1.00 73.75 280 ALA A O 1
ATOM 2134 N N . GLU A 1 281 ? -29.709 -9.931 -23.084 1.00 78.00 281 GLU A N 1
ATOM 2135 C CA . GLU A 1 281 ? -28.286 -9.745 -22.834 1.00 78.00 281 GLU A CA 1
ATOM 2136 C C . GLU A 1 281 ? -27.598 -11.102 -22.987 1.00 78.00 281 GLU A C 1
ATOM 2138 O O . GLU A 1 281 ? -27.824 -12.033 -22.208 1.00 78.00 281 GLU A O 1
ATOM 2143 N N . GLU A 1 282 ? -26.788 -11.251 -24.041 1.00 84.19 282 GLU A N 1
ATOM 2144 C CA . GLU A 1 282 ? -25.959 -12.441 -24.183 1.00 84.19 282 GLU A CA 1
ATOM 2145 C C . GLU A 1 282 ? -25.083 -12.570 -22.924 1.00 84.19 282 GLU A C 1
ATOM 2147 O O . GLU A 1 282 ? -24.505 -11.576 -22.475 1.00 84.19 282 GLU A O 1
ATOM 2152 N N . PRO A 1 283 ? -24.942 -13.778 -22.346 1.00 92.31 283 PRO A N 1
ATOM 2153 C CA . PRO A 1 283 ? -24.166 -13.954 -21.128 1.00 92.31 283 PRO A CA 1
ATOM 2154 C C . PRO A 1 283 ? -22.735 -13.461 -21.349 1.00 92.31 283 PRO A C 1
ATOM 2156 O O . PRO A 1 283 ? -22.075 -13.853 -22.316 1.00 92.31 283 PRO A O 1
ATOM 2159 N N . LEU A 1 284 ? -22.264 -12.614 -20.430 1.00 91.50 284 LEU A N 1
ATOM 2160 C CA . LEU A 1 284 ? -20.998 -11.881 -20.526 1.00 91.50 284 LEU A CA 1
ATOM 2161 C C . LEU A 1 284 ? -19.790 -12.784 -20.823 1.00 91.50 284 LEU A C 1
ATOM 2163 O O . LEU A 1 284 ? -18.857 -12.401 -21.522 1.00 91.50 284 LEU A O 1
ATOM 2167 N N . GLU A 1 285 ? -19.815 -14.023 -20.342 1.00 94.12 285 GLU A N 1
ATOM 2168 C CA . GLU A 1 285 ? -18.779 -15.013 -20.636 1.00 94.12 285 GLU A CA 1
ATOM 2169 C C . GLU A 1 285 ? -18.642 -15.287 -22.136 1.00 94.12 285 GLU A C 1
ATOM 2171 O O . GLU A 1 285 ? -17.530 -15.332 -22.661 1.00 94.12 285 GLU A O 1
ATOM 2176 N N . LYS A 1 286 ? -19.762 -15.414 -22.859 1.00 95.56 286 LYS A N 1
ATOM 2177 C CA . LYS A 1 286 ? -19.747 -15.672 -24.304 1.00 95.56 286 LYS A CA 1
ATOM 2178 C C . LYS A 1 286 ? -19.200 -14.474 -25.069 1.00 95.56 286 LYS A C 1
ATOM 2180 O O . LYS A 1 286 ? -18.448 -14.665 -26.024 1.00 95.56 286 LYS A O 1
ATOM 2185 N N . THR A 1 287 ? -19.534 -13.251 -24.656 1.00 95.38 287 THR A N 1
ATOM 2186 C CA . THR A 1 287 ? -19.026 -12.040 -25.315 1.00 95.38 287 THR A CA 1
ATOM 2187 C C . THR A 1 287 ? -17.525 -11.871 -25.072 1.00 95.38 287 THR A C 1
ATOM 2189 O O . THR A 1 287 ? -16.785 -11.638 -26.027 1.00 95.38 287 THR A O 1
ATOM 2192 N N . VAL A 1 288 ? -17.035 -12.113 -23.851 1.00 96.31 288 VAL A N 1
ATOM 2193 C CA . VAL A 1 288 ? -15.592 -12.089 -23.538 1.00 96.31 288 VAL A CA 1
ATOM 2194 C C . VAL A 1 288 ? -14.830 -13.171 -24.312 1.00 96.31 288 VAL A C 1
ATOM 2196 O O . VAL A 1 288 ? -13.747 -12.896 -24.826 1.00 96.31 288 VAL A O 1
ATOM 2199 N N . VAL A 1 289 ? -15.389 -14.376 -24.471 1.00 97.31 289 VAL A N 1
ATOM 2200 C CA . VAL A 1 289 ? -14.778 -15.440 -25.293 1.00 97.31 289 VAL A CA 1
ATOM 2201 C C . VAL A 1 289 ? -14.709 -15.043 -26.772 1.00 97.31 289 VAL A C 1
ATOM 2203 O O . VAL A 1 289 ? -13.671 -15.254 -27.401 1.00 97.31 289 VAL A O 1
ATOM 2206 N N . LYS A 1 290 ? -15.762 -14.420 -27.326 1.00 97.12 290 LYS A N 1
ATOM 2207 C CA . LYS A 1 290 ? -15.749 -13.885 -28.703 1.00 97.12 290 LYS A CA 1
ATOM 2208 C C . LYS A 1 290 ? -14.645 -12.832 -28.877 1.00 97.12 290 LYS A C 1
ATOM 2210 O O . LYS A 1 290 ? -13.871 -12.914 -29.829 1.00 97.12 290 LYS A O 1
ATOM 2215 N N . VAL A 1 291 ? -14.529 -11.886 -27.938 1.00 97.44 291 VAL A N 1
ATOM 2216 C CA . VAL A 1 291 ? -13.481 -10.847 -27.957 1.00 97.44 291 VAL A CA 1
ATOM 2217 C C . VAL A 1 291 ? -12.091 -11.468 -27.851 1.00 97.44 291 VAL A C 1
ATOM 2219 O O . VAL A 1 291 ? -11.202 -11.112 -28.620 1.00 97.44 291 VAL A O 1
ATOM 2222 N N . LYS A 1 292 ? -11.901 -12.447 -26.960 1.00 97.38 292 LYS A N 1
ATOM 2223 C CA . LYS A 1 292 ? -10.640 -13.186 -26.843 1.00 97.38 292 LYS A CA 1
ATOM 2224 C C . LYS A 1 292 ? -10.239 -13.831 -28.171 1.00 97.38 292 LYS A C 1
ATOM 2226 O O . LYS A 1 292 ? -9.113 -13.642 -28.616 1.00 97.38 292 LYS A O 1
ATOM 2231 N N . GLY A 1 293 ? -11.161 -14.550 -28.813 1.00 97.56 293 GLY A N 1
ATOM 2232 C CA . GLY A 1 293 ? -10.904 -15.193 -30.102 1.00 97.56 293 GLY A CA 1
ATOM 2233 C C . GLY A 1 293 ? -10.543 -14.189 -31.200 1.00 97.56 293 GLY A C 1
ATOM 2234 O O . GLY A 1 293 ? -9.647 -14.446 -31.996 1.00 97.56 293 GLY A O 1
ATOM 2235 N N . ALA A 1 294 ? -11.179 -13.014 -31.203 1.00 97.44 294 ALA A N 1
ATOM 2236 C CA . ALA A 1 294 ? -10.846 -11.938 -32.134 1.00 97.44 294 ALA A CA 1
ATOM 2237 C C . ALA A 1 294 ? -9.463 -11.311 -31.866 1.00 97.44 294 ALA A C 1
ATOM 2239 O O . ALA A 1 294 ? -8.794 -10.907 -32.815 1.00 97.44 294 ALA A O 1
ATOM 2240 N N . LEU A 1 295 ? -9.024 -11.245 -30.603 1.00 97.38 295 LEU A N 1
ATOM 2241 C CA . LEU A 1 295 ? -7.691 -10.767 -30.214 1.00 97.38 295 LEU A CA 1
ATOM 2242 C C . LEU A 1 295 ? -6.575 -11.776 -30.531 1.00 97.38 295 LEU A C 1
ATOM 2244 O O . LEU A 1 295 ? -5.458 -11.361 -30.829 1.00 97.38 295 LEU A O 1
ATOM 2248 N N . GLU A 1 296 ? -6.871 -13.076 -30.472 1.00 97.19 296 GLU A N 1
ATOM 2249 C CA . GLU A 1 296 ? -5.935 -14.176 -30.775 1.00 97.19 296 GLU A CA 1
ATOM 2250 C C . GLU A 1 296 ? -5.919 -14.566 -32.264 1.00 97.19 296 GLU A C 1
ATOM 2252 O O . GLU A 1 296 ? -5.171 -15.458 -32.670 1.00 97.19 296 GLU A O 1
ATOM 2257 N N . ALA A 1 297 ? -6.732 -13.904 -33.092 1.00 97.12 297 ALA A N 1
ATOM 2258 C CA . ALA A 1 297 ? -6.813 -14.181 -34.518 1.00 97.12 297 ALA A CA 1
ATOM 2259 C C . ALA A 1 297 ? -5.457 -13.976 -35.216 1.00 97.12 297 ALA A C 1
ATOM 2261 O O . ALA A 1 297 ? -4.711 -13.038 -34.928 1.00 97.12 297 ALA A O 1
ATOM 2262 N N . THR A 1 298 ? -5.156 -14.869 -36.161 1.00 93.75 298 THR A N 1
ATOM 2263 C CA . THR A 1 298 ? -3.986 -14.781 -37.042 1.00 93.75 298 THR A CA 1
ATOM 2264 C C . THR A 1 298 ? -4.491 -14.639 -38.483 1.00 93.75 298 THR A C 1
ATOM 2266 O O . THR A 1 298 ? -5.208 -15.533 -38.936 1.00 93.75 298 THR A O 1
ATOM 2269 N N . PRO A 1 299 ? -4.169 -13.552 -39.213 1.00 95.00 299 PRO A N 1
ATOM 2270 C CA . PRO A 1 299 ? -3.216 -12.487 -38.880 1.00 95.00 299 PRO A CA 1
ATOM 2271 C C . PRO A 1 299 ? -3.691 -11.569 -37.745 1.00 95.00 299 PRO A C 1
ATOM 2273 O O . PRO A 1 299 ? -4.891 -11.416 -37.520 1.00 95.00 299 PRO A O 1
ATOM 2276 N N . ALA A 1 300 ? -2.724 -10.964 -37.047 1.00 95.31 300 ALA A N 1
ATOM 2277 C CA . ALA A 1 300 ? -2.991 -10.091 -35.910 1.00 95.31 300 ALA A CA 1
ATOM 2278 C C . ALA A 1 300 ? -3.946 -8.945 -36.310 1.00 95.31 300 ALA A C 1
ATOM 2280 O O . ALA A 1 300 ? -3.745 -8.325 -37.361 1.00 95.31 300 ALA A O 1
ATOM 2281 N N . PRO A 1 301 ? -4.992 -8.660 -35.511 1.00 96.81 301 PRO A N 1
ATOM 2282 C CA . PRO A 1 301 ? -5.961 -7.621 -35.838 1.00 96.81 301 PRO A CA 1
ATOM 2283 C C . PRO A 1 301 ? -5.315 -6.222 -35.929 1.00 96.81 301 PRO A C 1
ATOM 2285 O O . PRO A 1 301 ? -4.345 -5.929 -35.236 1.00 96.81 301 PRO A O 1
ATOM 2288 N N . PRO A 1 302 ? -5.856 -5.299 -36.743 1.00 97.81 302 PRO A N 1
ATOM 2289 C CA . PRO A 1 302 ? -5.357 -3.926 -36.792 1.00 97.81 302 PRO A CA 1
ATOM 2290 C C . PRO A 1 302 ? -5.417 -3.239 -35.419 1.00 97.81 302 PRO A C 1
ATOM 2292 O O . PRO A 1 302 ? -6.380 -3.425 -34.671 1.00 97.81 302 PRO A O 1
ATOM 2295 N N . ALA A 1 303 ? -4.436 -2.381 -35.113 1.00 97.19 303 ALA A N 1
ATOM 2296 C CA . ALA A 1 303 ? -4.316 -1.716 -33.809 1.00 97.19 303 ALA A CA 1
ATOM 2297 C C . ALA A 1 303 ? -5.582 -0.933 -33.397 1.00 97.19 303 ALA A C 1
ATOM 2299 O O . ALA A 1 303 ? -5.962 -0.955 -32.228 1.00 97.19 303 ALA A O 1
ATOM 2300 N N . ALA A 1 304 ? -6.277 -0.307 -34.357 1.00 97.19 304 ALA A N 1
ATOM 2301 C CA . ALA A 1 304 ? -7.545 0.390 -34.116 1.00 97.19 304 ALA A CA 1
ATOM 2302 C C . ALA A 1 304 ? -8.631 -0.552 -33.566 1.00 97.19 304 ALA A C 1
ATOM 2304 O O . ALA A 1 304 ? -9.260 -0.258 -32.553 1.00 97.19 304 ALA A O 1
ATOM 2305 N N . LYS A 1 305 ? -8.771 -1.740 -34.167 1.00 97.81 305 LYS A N 1
ATOM 2306 C CA . LYS A 1 305 ? -9.748 -2.751 -33.744 1.00 97.81 305 LYS A CA 1
ATOM 2307 C C . LYS A 1 305 ? -9.409 -3.325 -32.366 1.00 97.81 305 LYS A C 1
ATOM 2309 O O . LYS A 1 305 ? -10.297 -3.620 -31.573 1.00 97.81 305 LYS A O 1
ATOM 2314 N N . VAL A 1 306 ? -8.119 -3.477 -32.058 1.00 97.88 306 VAL A N 1
ATOM 2315 C CA . VAL A 1 306 ? -7.672 -3.898 -30.721 1.00 97.88 306 VAL A CA 1
ATOM 2316 C C . VAL A 1 306 ? -8.036 -2.858 -29.667 1.00 97.88 306 VAL A C 1
ATOM 2318 O O . VAL A 1 306 ? -8.494 -3.226 -28.589 1.00 97.88 306 VAL A O 1
ATOM 2321 N N . LEU A 1 307 ? -7.888 -1.570 -29.975 1.00 97.50 307 LEU A N 1
ATOM 2322 C CA . LEU A 1 307 ? -8.249 -0.490 -29.059 1.00 97.50 307 LEU A CA 1
ATOM 2323 C C . LEU A 1 307 ? -9.762 -0.438 -28.798 1.00 97.50 307 LEU A C 1
ATOM 2325 O O . LEU A 1 307 ? -10.171 -0.271 -27.648 1.00 97.50 307 LEU A O 1
ATOM 2329 N N . GLU A 1 308 ? -10.589 -0.653 -29.824 1.00 97.56 308 GLU A N 1
ATOM 2330 C CA . GLU A 1 308 ? -12.043 -0.808 -29.666 1.00 97.56 308 GLU A CA 1
ATOM 2331 C C . GLU A 1 308 ? -12.387 -1.992 -28.754 1.00 97.56 308 GLU A C 1
ATOM 2333 O O . GLU A 1 308 ? -13.165 -1.844 -27.813 1.00 97.56 308 GLU A O 1
ATOM 2338 N N . MET A 1 309 ? -11.751 -3.149 -28.967 1.00 98.06 309 MET A N 1
ATOM 2339 C CA . MET A 1 309 ? -11.953 -4.338 -28.133 1.00 98.06 309 MET A CA 1
ATOM 2340 C C . MET A 1 309 ? -11.506 -4.124 -26.678 1.00 98.06 309 MET A C 1
ATOM 2342 O O . MET A 1 309 ? -12.201 -4.556 -25.759 1.00 98.06 309 MET A O 1
ATOM 2346 N N . LEU A 1 310 ? -10.386 -3.431 -26.443 1.00 97.44 310 LEU A N 1
ATOM 2347 C CA . LEU A 1 310 ? -9.940 -3.069 -25.092 1.00 97.44 310 LEU A CA 1
ATOM 2348 C C . LEU A 1 310 ? -10.907 -2.086 -24.422 1.00 97.44 310 LEU A C 1
ATOM 2350 O O . LEU A 1 310 ? -11.249 -2.277 -23.260 1.00 97.44 310 LEU A O 1
ATOM 2354 N N . THR A 1 311 ? -11.403 -1.091 -25.160 1.00 97.00 311 THR A N 1
ATOM 2355 C CA . THR A 1 311 ? -12.404 -0.137 -24.653 1.00 97.00 311 THR A CA 1
ATOM 2356 C C . THR A 1 311 ? -13.706 -0.853 -24.298 1.00 97.00 311 THR A C 1
ATOM 2358 O O . THR A 1 311 ? -14.288 -0.608 -23.245 1.00 97.00 311 THR A O 1
ATOM 2361 N N . PHE A 1 312 ? -14.140 -1.803 -25.129 1.00 96.94 312 PHE A N 1
ATOM 2362 C CA . PHE A 1 312 ? -15.286 -2.647 -24.816 1.00 96.94 312 PHE A CA 1
ATOM 2363 C C . PHE A 1 312 ? -15.054 -3.426 -23.513 1.00 96.94 312 PHE A C 1
ATOM 2365 O O . PHE A 1 312 ? -15.882 -3.357 -22.607 1.00 96.94 312 PHE A O 1
ATOM 2372 N N . LEU A 1 313 ? -13.901 -4.082 -23.352 1.00 96.75 313 LEU A N 1
ATOM 2373 C CA . LEU A 1 313 ? -13.558 -4.801 -22.119 1.00 96.75 313 LEU A CA 1
ATOM 2374 C C . LEU A 1 313 ? -13.468 -3.891 -20.879 1.00 96.75 313 LEU A C 1
ATOM 2376 O O . LEU A 1 313 ? -13.753 -4.358 -19.781 1.00 96.75 313 LEU A O 1
ATOM 2380 N N . GLU A 1 314 ? -13.115 -2.611 -21.028 1.00 95.81 314 GLU A N 1
ATOM 2381 C CA . GLU A 1 314 ? -13.104 -1.627 -19.932 1.00 95.81 314 GLU A CA 1
ATOM 2382 C C . GLU A 1 314 ? -14.514 -1.272 -19.431 1.00 95.81 314 GLU A C 1
ATOM 2384 O O . GLU A 1 314 ? -14.696 -1.019 -18.230 1.00 95.81 314 GLU A O 1
ATOM 2389 N N . THR A 1 315 ? -15.499 -1.246 -20.340 1.00 95.50 315 THR A N 1
ATOM 2390 C CA . THR A 1 315 ? -16.913 -0.989 -20.005 1.00 95.50 315 THR A CA 1
ATOM 2391 C C . THR A 1 315 ? -17.572 -2.182 -19.321 1.00 95.50 315 THR A C 1
ATOM 2393 O O . THR A 1 315 ? -18.448 -2.007 -18.473 1.00 95.50 315 THR A O 1
ATOM 2396 N N . GLN A 1 316 ? -17.119 -3.393 -19.642 1.00 94.50 316 GLN A N 1
ATOM 2397 C CA . GLN A 1 316 ? -17.643 -4.618 -19.062 1.00 94.50 316 GLN A CA 1
ATOM 2398 C C . GLN A 1 316 ? -17.038 -4.886 -17.676 1.00 94.50 316 GLN A C 1
ATOM 2400 O O . GLN A 1 316 ? -15.832 -4.773 -17.458 1.00 94.50 316 GLN A O 1
ATOM 2405 N N . ARG A 1 317 ? -17.872 -5.289 -16.710 1.00 89.94 317 ARG A N 1
ATOM 2406 C CA . ARG A 1 317 ? -17.399 -5.734 -15.388 1.00 89.94 317 ARG A CA 1
ATOM 2407 C C . ARG A 1 317 ? -16.966 -7.196 -15.456 1.00 89.94 317 ARG A C 1
ATOM 2409 O O . ARG A 1 317 ? -17.771 -8.101 -15.259 1.00 89.94 317 ARG A O 1
ATOM 2416 N N . VAL A 1 318 ? -15.693 -7.426 -15.767 1.00 95.00 318 VAL A N 1
ATOM 2417 C CA . VAL A 1 318 ? -15.122 -8.778 -15.835 1.00 95.00 318 VAL A CA 1
ATOM 2418 C C . VAL A 1 318 ? -14.815 -9.283 -14.422 1.00 95.00 318 VAL A C 1
ATOM 2420 O O . VAL A 1 318 ? -13.786 -8.950 -13.843 1.00 95.00 318 VAL A O 1
ATOM 2423 N N . ASN A 1 319 ? -15.708 -10.110 -13.876 1.00 93.25 319 ASN A N 1
ATOM 2424 C CA . ASN A 1 319 ? -15.522 -10.740 -12.565 1.00 93.25 319 ASN A CA 1
ATOM 2425 C C . ASN A 1 319 ? -14.327 -11.711 -12.548 1.00 93.25 319 ASN A C 1
ATOM 2427 O O . ASN A 1 319 ? -13.910 -12.233 -13.590 1.00 93.25 319 ASN A O 1
ATOM 2431 N N . SER A 1 320 ? -13.816 -12.022 -11.349 1.00 94.69 320 SER A N 1
ATOM 2432 C CA . SER A 1 320 ? -12.667 -12.929 -11.187 1.00 94.69 320 SER A CA 1
ATOM 2433 C C . SER A 1 320 ? -12.898 -14.316 -11.798 1.00 94.69 320 SER A C 1
ATOM 2435 O O . SER A 1 320 ? -11.986 -14.896 -12.386 1.00 94.69 320 SER A O 1
ATOM 2437 N N . GLU A 1 321 ? -14.127 -14.825 -11.706 1.00 95.00 321 GLU A N 1
ATOM 2438 C CA . GLU A 1 321 ? -14.532 -16.125 -12.237 1.00 95.00 321 GLU A CA 1
ATOM 2439 C C . GLU A 1 321 ? -14.467 -16.160 -13.768 1.00 95.00 321 GLU A C 1
ATOM 2441 O O . GLU A 1 321 ? -13.842 -17.056 -14.336 1.00 95.00 321 GLU A O 1
ATOM 2446 N N . ILE A 1 322 ? -14.989 -15.118 -14.424 1.00 96.06 322 ILE A N 1
ATOM 2447 C CA . ILE A 1 322 ? -14.923 -14.944 -15.883 1.00 96.06 322 ILE A CA 1
ATOM 2448 C C . ILE A 1 322 ? -13.465 -14.814 -16.330 1.00 96.06 322 ILE A C 1
ATOM 2450 O O . ILE A 1 322 ? -13.056 -15.386 -17.342 1.00 96.06 322 ILE A O 1
ATOM 2454 N N . MET A 1 323 ? -12.642 -14.085 -15.574 1.00 95.62 323 MET A N 1
ATOM 2455 C CA . MET A 1 323 ? -11.223 -13.940 -15.887 1.00 95.62 323 MET A CA 1
ATOM 2456 C C . MET A 1 323 ? -10.478 -15.286 -15.818 1.00 95.62 323 MET A C 1
ATOM 2458 O O . MET A 1 323 ? -9.656 -15.570 -16.695 1.00 95.62 323 MET A O 1
ATOM 2462 N N . LEU A 1 324 ? -10.771 -16.122 -14.814 1.00 94.25 324 LEU A N 1
ATOM 2463 C CA . LEU A 1 324 ? -10.165 -17.448 -14.654 1.00 94.25 324 LEU A CA 1
ATOM 2464 C C . LEU A 1 324 ? -10.649 -18.442 -15.718 1.00 94.25 324 LEU A C 1
ATOM 2466 O O . LEU A 1 324 ? -9.828 -19.185 -16.261 1.00 94.25 324 LEU A O 1
ATOM 2470 N N . SER A 1 325 ? -11.947 -18.440 -16.037 1.00 96.38 325 SER A N 1
ATOM 2471 C CA . SER A 1 325 ? -12.539 -19.359 -17.015 1.00 96.38 325 SER A CA 1
ATOM 2472 C C . SER A 1 325 ? -12.082 -19.043 -18.442 1.00 96.38 325 SER A C 1
ATOM 2474 O O . SER A 1 325 ? -11.644 -19.931 -19.175 1.00 96.38 325 SER A O 1
ATOM 2476 N N . THR A 1 326 ? -12.094 -17.765 -18.828 1.00 97.31 326 THR A N 1
ATOM 2477 C CA . THR A 1 326 ? -11.748 -17.338 -20.193 1.00 97.31 326 THR A CA 1
ATOM 2478 C C . THR A 1 326 ? -10.244 -17.195 -20.419 1.00 97.31 326 THR A C 1
ATOM 2480 O O . THR A 1 326 ? -9.783 -17.290 -21.559 1.00 97.31 326 THR A O 1
ATOM 2483 N N . LYS A 1 327 ? -9.450 -16.983 -19.360 1.00 97.12 327 LYS A N 1
ATOM 2484 C CA . LYS A 1 327 ? -8.015 -16.639 -19.428 1.00 97.12 327 LYS A CA 1
ATOM 2485 C C . LYS A 1 327 ? -7.719 -15.367 -20.242 1.00 97.12 327 LYS A C 1
ATOM 2487 O O . LYS A 1 327 ? -6.604 -15.209 -20.738 1.00 97.12 327 LYS A O 1
ATOM 2492 N N . ILE A 1 328 ? -8.679 -14.443 -20.353 1.00 97.62 328 ILE A N 1
ATOM 2493 C CA . ILE A 1 328 ? -8.532 -13.189 -21.118 1.00 97.62 328 ILE A CA 1
ATOM 2494 C C . ILE A 1 328 ? -7.354 -12.322 -20.636 1.00 97.62 328 ILE A C 1
ATOM 2496 O O . ILE A 1 328 ? -6.695 -11.667 -21.441 1.00 97.62 328 ILE A O 1
ATOM 2500 N N . GLY A 1 329 ? -7.014 -12.365 -19.341 1.00 96.69 329 GLY A N 1
ATOM 2501 C CA . GLY A 1 329 ? -5.884 -11.610 -18.783 1.00 96.69 329 GLY A CA 1
ATOM 2502 C C . GLY A 1 329 ? -4.528 -11.977 -19.400 1.00 96.69 329 GLY A C 1
ATOM 2503 O O . GLY A 1 329 ? -3.685 -11.101 -19.610 1.00 96.69 329 GLY A O 1
ATOM 2504 N N . ALA A 1 330 ? -4.324 -13.251 -19.755 1.00 97.06 330 ALA A N 1
ATOM 2505 C CA . ALA A 1 330 ? -3.101 -13.694 -20.423 1.00 97.06 330 ALA A CA 1
ATOM 2506 C C . ALA A 1 330 ? -3.025 -13.146 -21.855 1.00 97.06 330 ALA A C 1
ATOM 2508 O O . ALA A 1 330 ? -1.983 -12.630 -22.260 1.00 97.06 330 ALA A O 1
ATOM 2509 N N . THR A 1 331 ? -4.146 -13.183 -22.579 1.00 97.75 331 THR A N 1
ATOM 2510 C CA . THR A 1 331 ? -4.280 -12.630 -23.931 1.00 97.75 331 THR A CA 1
ATOM 2511 C C . THR A 1 331 ? -3.979 -11.129 -23.943 1.00 97.75 331 THR A C 1
ATOM 2513 O O . THR A 1 331 ? -3.109 -10.689 -24.691 1.00 97.75 331 THR A O 1
ATOM 2516 N N . VAL A 1 332 ? -4.600 -10.347 -23.047 1.00 97.44 332 VAL A N 1
ATOM 2517 C CA . VAL A 1 332 ? -4.365 -8.891 -22.936 1.00 97.44 332 VAL A CA 1
ATOM 2518 C C . VAL A 1 332 ? -2.914 -8.577 -22.557 1.00 97.44 332 VAL A C 1
ATOM 2520 O O . VAL A 1 332 ? -2.316 -7.642 -23.088 1.00 97.44 332 VAL A O 1
ATOM 2523 N N . THR A 1 333 ? -2.291 -9.397 -21.706 1.00 97.12 333 THR A N 1
ATOM 2524 C CA . THR A 1 333 ? -0.859 -9.262 -21.392 1.00 97.12 333 THR A CA 1
ATOM 2525 C C . THR A 1 333 ? 0.021 -9.550 -22.616 1.00 97.12 333 THR A C 1
ATOM 2527 O O . THR A 1 333 ? 1.022 -8.865 -22.830 1.00 97.12 333 THR A O 1
ATOM 2530 N N . GLY A 1 334 ? -0.358 -10.522 -23.451 1.00 96.94 334 GLY A N 1
ATOM 2531 C CA . GLY A 1 334 ? 0.310 -10.836 -24.718 1.00 96.94 334 GLY A CA 1
ATOM 2532 C C . GLY A 1 334 ? 0.220 -9.713 -25.758 1.00 96.94 334 GLY A C 1
ATOM 2533 O O . GLY A 1 334 ? 1.184 -9.489 -26.498 1.00 96.94 334 GLY A O 1
ATOM 2534 N N . LEU A 1 335 ? -0.874 -8.939 -25.768 1.00 96.50 335 LEU A N 1
ATOM 2535 C CA . LEU A 1 335 ? -1.023 -7.780 -26.660 1.00 96.50 335 LEU A CA 1
ATOM 2536 C C . LEU A 1 335 ? 0.082 -6.743 -26.443 1.00 96.50 335 LEU A C 1
ATOM 2538 O O . LEU A 1 335 ? 0.571 -6.171 -27.411 1.00 96.50 335 LEU A O 1
ATOM 2542 N N . ARG A 1 336 ? 0.554 -6.556 -25.203 1.00 94.38 336 ARG A N 1
ATOM 2543 C CA . ARG A 1 336 ? 1.654 -5.618 -24.908 1.00 94.38 336 ARG A CA 1
ATOM 2544 C C . ARG A 1 336 ? 2.942 -5.968 -25.656 1.00 94.38 336 ARG A C 1
ATOM 2546 O O . ARG A 1 336 ? 3.689 -5.073 -26.026 1.00 94.38 336 ARG A O 1
ATOM 2553 N N . LYS A 1 337 ? 3.196 -7.261 -25.878 1.00 94.50 337 LYS A N 1
ATOM 2554 C CA . LYS A 1 337 ? 4.362 -7.736 -26.638 1.00 94.50 337 LYS A CA 1
ATOM 2555 C C . LYS A 1 337 ? 4.128 -7.629 -28.142 1.00 94.50 337 LYS A C 1
ATOM 2557 O O . LYS A 1 337 ? 5.018 -7.218 -28.873 1.00 94.50 337 LYS A O 1
ATOM 2562 N N . THR A 1 338 ? 2.925 -7.986 -28.582 1.00 95.62 338 THR A N 1
ATOM 2563 C CA . THR A 1 338 ? 2.556 -8.022 -30.006 1.00 95.62 338 THR A CA 1
ATOM 2564 C C . THR A 1 338 ? 2.479 -6.617 -30.612 1.00 95.62 338 THR A C 1
ATOM 2566 O O . THR A 1 338 ? 2.894 -6.410 -31.746 1.00 95.62 338 THR A O 1
ATOM 2569 N N . TYR A 1 339 ? 2.011 -5.634 -29.838 1.00 96.12 339 TYR A N 1
ATOM 2570 C CA . TYR A 1 339 ? 1.823 -4.243 -30.262 1.00 96.12 339 TYR A CA 1
ATOM 2571 C C . TYR A 1 339 ? 2.810 -3.290 -29.575 1.00 96.12 339 TYR A C 1
ATOM 2573 O O . TYR A 1 339 ? 2.440 -2.181 -29.196 1.00 96.12 339 TYR A O 1
ATOM 2581 N N . ALA A 1 340 ? 4.072 -3.701 -29.415 1.00 92.88 340 ALA A N 1
ATOM 2582 C CA . ALA A 1 340 ? 5.097 -2.898 -28.737 1.00 92.88 340 ALA A CA 1
ATOM 2583 C C . ALA A 1 340 ? 5.311 -1.502 -29.367 1.00 92.88 340 ALA A C 1
ATOM 2585 O O . ALA A 1 340 ? 5.673 -0.566 -28.664 1.00 92.88 340 ALA A O 1
ATOM 2586 N N . GLY A 1 341 ? 5.026 -1.338 -30.665 1.00 95.75 341 GLY A N 1
ATOM 2587 C CA . GLY A 1 341 ? 5.093 -0.046 -31.363 1.00 95.75 341 GLY A CA 1
ATOM 2588 C C . GLY A 1 341 ? 3.930 0.918 -31.083 1.00 95.75 341 GLY A C 1
ATOM 2589 O O . GLY A 1 341 ? 3.951 2.041 -31.576 1.00 95.75 341 GLY A O 1
ATOM 2590 N N . TYR A 1 342 ? 2.915 0.508 -30.313 1.00 97.38 342 TYR A N 1
ATOM 2591 C CA . TYR A 1 342 ? 1.732 1.318 -30.003 1.00 97.38 342 TYR A CA 1
ATOM 2592 C C . TYR A 1 342 ? 1.638 1.571 -28.486 1.00 97.38 342 TYR A C 1
ATOM 2594 O O . TYR A 1 342 ? 0.960 0.820 -27.774 1.00 97.38 342 TYR A O 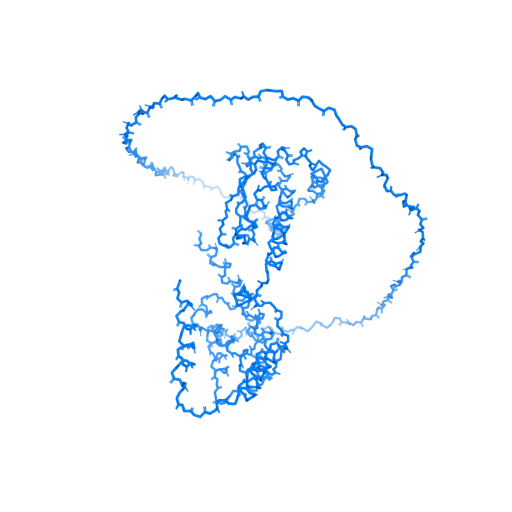1
ATOM 2602 N N . PRO A 1 343 ? 2.286 2.630 -27.959 1.00 93.44 343 PRO A N 1
ATOM 2603 C CA . PRO A 1 343 ? 2.384 2.862 -26.515 1.00 93.44 343 PRO A CA 1
ATOM 2604 C C . PRO A 1 343 ? 1.022 3.101 -25.851 1.00 93.44 343 PRO A C 1
ATOM 2606 O O . PRO A 1 343 ? 0.797 2.660 -24.726 1.00 93.44 343 PRO A O 1
ATOM 2609 N N . THR A 1 344 ? 0.076 3.725 -26.558 1.00 94.94 344 THR A N 1
ATOM 2610 C CA . THR A 1 344 ? -1.293 3.965 -26.068 1.00 94.94 344 THR A CA 1
ATOM 2611 C C . THR A 1 344 ? -2.055 2.664 -25.812 1.00 94.94 344 THR A C 1
ATOM 2613 O O . THR A 1 344 ? -2.721 2.519 -24.787 1.00 94.94 344 THR A O 1
ATOM 2616 N N . LEU A 1 345 ? -1.915 1.687 -26.711 1.00 97.19 345 LEU A N 1
ATOM 2617 C CA . LEU A 1 345 ? -2.519 0.361 -26.589 1.00 97.19 345 LEU A CA 1
ATOM 2618 C C . LEU A 1 345 ? -1.860 -0.424 -25.451 1.00 97.19 345 LEU A C 1
ATOM 2620 O O . LEU A 1 345 ? -2.553 -1.005 -24.616 1.00 97.19 345 LEU A O 1
ATOM 2624 N N . ALA A 1 346 ? -0.526 -0.394 -25.377 1.00 95.56 346 ALA A N 1
ATOM 2625 C CA . ALA A 1 346 ? 0.222 -1.055 -24.312 1.00 95.56 346 ALA A CA 1
ATOM 2626 C C . ALA A 1 346 ? -0.140 -0.509 -22.920 1.00 95.56 346 ALA A C 1
ATOM 2628 O O . ALA A 1 346 ? -0.273 -1.294 -21.976 1.00 95.56 346 ALA A O 1
ATOM 2629 N N . GLN A 1 347 ? -0.335 0.809 -22.805 1.00 94.88 347 GLN A N 1
ATOM 2630 C CA . GLN A 1 347 ? -0.748 1.464 -21.569 1.00 94.88 347 GLN A CA 1
ATOM 2631 C C . GLN A 1 347 ? -2.179 1.074 -21.176 1.00 94.88 347 GLN A C 1
ATOM 2633 O O . GLN A 1 347 ? -2.380 0.601 -20.061 1.00 94.88 347 GLN A O 1
ATOM 2638 N N . ARG A 1 348 ? -3.152 1.133 -22.098 1.00 96.50 348 ARG A N 1
ATOM 2639 C CA . ARG A 1 348 ? -4.523 0.674 -21.803 1.00 96.50 348 ARG A CA 1
ATOM 2640 C C . ARG A 1 348 ? -4.587 -0.795 -21.395 1.00 96.50 348 ARG A C 1
ATOM 2642 O O . ARG A 1 348 ? -5.242 -1.144 -20.419 1.00 96.50 348 ARG A O 1
ATOM 2649 N N . ALA A 1 349 ? -3.855 -1.666 -22.090 1.00 97.12 349 ALA A N 1
ATOM 2650 C CA . ALA A 1 349 ? -3.770 -3.077 -21.721 1.00 97.12 349 ALA A CA 1
ATOM 2651 C C . ALA A 1 349 ? -3.178 -3.272 -20.309 1.00 97.12 349 ALA A C 1
ATOM 2653 O O . ALA A 1 349 ? -3.636 -4.138 -19.563 1.00 97.12 349 ALA A O 1
ATOM 2654 N N . LYS A 1 350 ? -2.178 -2.465 -19.922 1.00 96.19 350 LYS A N 1
ATOM 2655 C CA . LYS A 1 350 ? -1.590 -2.472 -18.572 1.00 96.19 350 LYS A CA 1
ATOM 2656 C C . LYS A 1 350 ? -2.615 -2.047 -17.517 1.00 96.19 350 LYS A C 1
ATOM 2658 O O . LYS A 1 350 ? -2.772 -2.760 -16.525 1.00 96.19 350 LYS A O 1
ATOM 2663 N N . ASP A 1 351 ? -3.323 -0.947 -17.752 1.00 96.31 351 ASP A N 1
ATOM 2664 C CA . ASP A 1 351 ? -4.316 -0.404 -16.820 1.00 96.31 351 ASP A CA 1
ATOM 2665 C C . ASP A 1 351 ? -5.492 -1.371 -16.621 1.00 96.31 351 ASP A C 1
ATOM 2667 O O . ASP A 1 351 ? -5.910 -1.630 -15.488 1.00 96.31 351 ASP A O 1
ATOM 2671 N N . LEU A 1 352 ? -5.958 -2.000 -17.705 1.00 97.06 352 LEU A N 1
ATOM 2672 C CA . LEU A 1 352 ? -7.013 -3.011 -17.665 1.00 97.06 352 LEU A CA 1
ATOM 2673 C C . LEU A 1 352 ? -6.603 -4.245 -16.840 1.00 97.06 352 LEU A C 1
ATOM 2675 O O . LEU A 1 352 ? -7.340 -4.673 -15.951 1.00 97.06 352 LEU A O 1
ATOM 2679 N N . VAL A 1 353 ? -5.399 -4.786 -17.068 1.00 96.56 353 VAL A N 1
ATOM 2680 C CA . VAL A 1 353 ? -4.875 -5.931 -16.297 1.00 96.56 353 VAL A CA 1
ATOM 2681 C C . VAL A 1 353 ? -4.698 -5.574 -14.820 1.00 96.56 353 VAL A C 1
ATOM 2683 O O . VAL A 1 353 ? -5.012 -6.384 -13.944 1.00 96.56 353 VAL A O 1
ATOM 2686 N N . GLN A 1 354 ? -4.220 -4.365 -14.520 1.00 95.69 354 GLN A N 1
ATOM 2687 C CA . GLN A 1 354 ? -4.059 -3.901 -13.145 1.00 95.69 354 GLN A CA 1
ATOM 2688 C C . GLN A 1 354 ? -5.409 -3.781 -12.429 1.00 95.69 354 GLN A C 1
ATOM 2690 O O . GLN A 1 354 ? -5.537 -4.243 -11.292 1.00 95.69 354 GLN A O 1
ATOM 2695 N N . ARG A 1 355 ? -6.429 -3.239 -13.103 1.00 96.06 355 ARG A N 1
ATOM 2696 C CA . ARG A 1 355 ? -7.796 -3.155 -12.576 1.00 96.06 355 ARG A CA 1
ATOM 2697 C C . ARG A 1 355 ? -8.356 -4.536 -12.232 1.00 96.06 355 ARG A C 1
ATOM 2699 O O . ARG A 1 355 ? -8.848 -4.725 -11.118 1.00 96.06 355 ARG A O 1
ATOM 2706 N N . TRP A 1 356 ? -8.225 -5.509 -13.133 1.00 96.38 356 TRP A N 1
ATOM 2707 C CA . TRP A 1 356 ? -8.688 -6.878 -12.882 1.00 96.38 356 TRP A CA 1
ATOM 2708 C C . TRP A 1 356 ? -7.925 -7.567 -11.750 1.00 96.38 356 TRP A C 1
ATOM 2710 O O . TRP A 1 356 ? -8.521 -8.289 -10.951 1.00 96.38 356 TRP A O 1
ATOM 2720 N N . LYS A 1 357 ? -6.618 -7.310 -11.620 1.00 95.25 357 LYS A N 1
ATOM 2721 C CA . LYS A 1 357 ? -5.827 -7.814 -10.490 1.00 95.25 357 LYS A CA 1
ATOM 2722 C C . LYS A 1 357 ? -6.359 -7.285 -9.154 1.00 95.25 357 LYS A C 1
ATOM 2724 O O . LYS A 1 357 ? -6.524 -8.063 -8.217 1.00 95.25 357 LYS A O 1
ATOM 2729 N N . SER A 1 358 ? -6.682 -5.994 -9.075 1.00 94.56 358 SER A N 1
ATOM 2730 C CA . SER A 1 358 ? -7.281 -5.402 -7.873 1.00 94.56 358 SER A CA 1
ATOM 2731 C C . SER A 1 358 ? -8.682 -5.947 -7.573 1.00 94.56 358 SER A C 1
ATOM 2733 O O . SER A 1 358 ? -9.024 -6.129 -6.407 1.00 94.56 358 SER A O 1
ATOM 2735 N N . GLU A 1 359 ? -9.499 -6.226 -8.593 1.00 93.94 359 GLU A N 1
ATOM 2736 C CA . GLU A 1 359 ? -10.802 -6.893 -8.423 1.00 93.94 359 GLU A CA 1
ATOM 2737 C C . GLU A 1 359 ? -10.652 -8.319 -7.887 1.00 93.94 359 GLU A C 1
ATOM 2739 O O . GLU A 1 359 ? -11.308 -8.679 -6.909 1.00 93.94 359 GLU A O 1
ATOM 2744 N N . TYR A 1 360 ? -9.718 -9.086 -8.447 1.00 94.12 360 TYR A N 1
ATOM 2745 C CA . TYR A 1 360 ? -9.397 -10.435 -7.992 1.00 94.12 360 TYR A CA 1
ATOM 2746 C C . TYR A 1 360 ? -8.942 -10.469 -6.527 1.00 94.12 360 TYR A C 1
ATOM 2748 O O . TYR A 1 360 ? -9.431 -11.274 -5.735 1.00 94.12 360 TYR A O 1
ATOM 2756 N N . GLU A 1 361 ? -8.016 -9.587 -6.142 1.00 93.12 361 GLU A N 1
ATOM 2757 C CA . GLU A 1 361 ? -7.518 -9.500 -4.764 1.00 93.12 361 GLU A CA 1
ATOM 2758 C C . GLU A 1 361 ? -8.627 -9.100 -3.782 1.00 93.12 361 GLU A C 1
ATOM 2760 O O . GLU A 1 361 ? -8.719 -9.671 -2.693 1.00 93.12 361 GLU A O 1
ATOM 2765 N N . ARG A 1 362 ? -9.508 -8.175 -4.184 1.00 93.31 362 ARG A N 1
ATOM 2766 C CA . ARG A 1 362 ? -10.663 -7.747 -3.386 1.00 93.31 362 ARG A CA 1
ATOM 2767 C C . ARG A 1 362 ? -11.646 -8.892 -3.148 1.00 93.31 362 ARG A C 1
ATOM 2769 O O . ARG A 1 362 ? -12.051 -9.112 -2.011 1.00 93.31 362 ARG A O 1
ATOM 2776 N N . GLU A 1 363 ? -12.019 -9.633 -4.191 1.00 93.19 363 GLU A N 1
ATOM 2777 C CA . GLU A 1 363 ? -12.918 -10.786 -4.057 1.00 93.19 363 GLU A CA 1
ATOM 2778 C C . GLU A 1 363 ? -12.285 -11.913 -3.239 1.00 93.19 363 G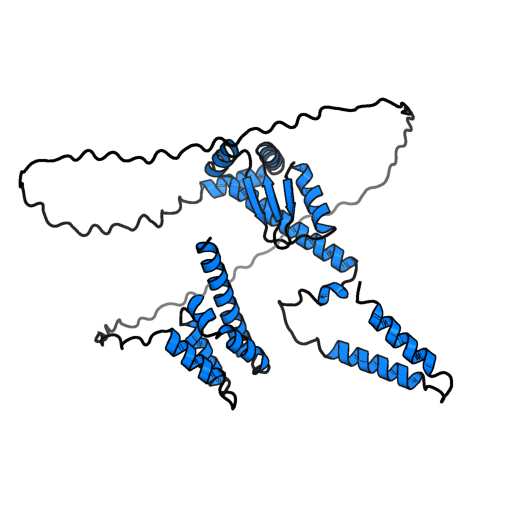LU A C 1
ATOM 2780 O O . GLU A 1 363 ? -12.948 -12.519 -2.397 1.00 93.19 363 GLU A O 1
ATOM 2785 N N . ARG A 1 364 ? -10.983 -12.163 -3.424 1.00 91.81 364 ARG A N 1
ATOM 2786 C CA . ARG A 1 364 ? -10.244 -13.142 -2.623 1.00 91.81 364 ARG A CA 1
ATOM 2787 C C . ARG A 1 364 ? -10.243 -12.775 -1.140 1.00 91.81 364 ARG A C 1
ATOM 2789 O O . ARG A 1 364 ? -10.392 -13.666 -0.312 1.00 91.81 364 ARG A O 1
ATOM 2796 N N . ALA A 1 365 ? -10.095 -11.493 -0.809 1.00 92.81 365 ALA A N 1
ATOM 2797 C CA . ALA A 1 365 ? -10.140 -11.017 0.570 1.00 92.81 365 ALA A CA 1
ATOM 2798 C C . ALA A 1 365 ? -11.534 -11.147 1.207 1.00 92.81 365 ALA A C 1
ATOM 2800 O O . ALA A 1 365 ? -11.616 -11.330 2.412 1.00 92.81 365 ALA A O 1
ATOM 2801 N N . LEU A 1 366 ? -12.613 -11.077 0.417 1.00 93.19 366 LEU A N 1
ATOM 2802 C CA . LEU A 1 366 ? -13.992 -11.241 0.902 1.00 93.19 366 LEU A CA 1
ATOM 2803 C C . LEU A 1 366 ? -14.393 -12.704 1.151 1.00 93.19 366 LEU A C 1
ATOM 2805 O O . LEU A 1 366 ? -15.367 -12.949 1.856 1.00 93.19 366 LEU A O 1
ATOM 2809 N N . ARG A 1 367 ? -13.686 -13.671 0.553 1.00 87.44 367 ARG A N 1
ATOM 2810 C CA . ARG A 1 367 ? -13.961 -15.111 0.726 1.00 87.44 367 ARG A CA 1
ATOM 2811 C C . ARG A 1 367 ? -13.287 -15.730 1.958 1.00 87.44 367 ARG A C 1
ATOM 2813 O O . ARG A 1 367 ? -13.572 -16.887 2.259 1.00 87.44 367 ARG A O 1
ATOM 2820 N N . VAL A 1 368 ? -12.380 -15.005 2.615 1.00 79.00 368 VAL A N 1
ATOM 2821 C CA . VAL A 1 368 ? -11.672 -15.417 3.844 1.00 79.00 368 VAL A CA 1
ATOM 2822 C C . VAL A 1 368 ? -12.384 -14.823 5.046 1.00 79.00 368 VAL A C 1
ATOM 2824 O O . VAL A 1 368 ? -12.568 -15.570 6.032 1.00 79.00 368 VAL A O 1
#